Protein AF-0000000070210397 (afdb_homodimer)

InterPro domains:
  IPR032710 NTF2-like domain superfamily [SSF54427] (7-157)
  IPR037401 SnoaL-like domain [PF13577] (10-145)

Secondary structure (DSSP, 8-state):
-PPPS--SS--HHHHHHHHHHHHHHHHHTT-HHHHHTTB--STT-EEEEEETT--EEEESHHHHHHHHHHHHTSEEEEEEEEEEEE-S-TT-SEEEEEEEEEEEEE-GGGTTSSS---EEEEEEEEEEEEEEGGGTTEEEEEEEEEEEEEEES-GGGT--/-PPPS--SS--HHHHHHHHHHHHHHHHHTT-HHHHHHTB--STT-EEEEEETT--EEEESHHHHHHHHHHHHTSEEEEEEEEEEEE-S-TT-SEEEEEEEEEEEEE-GGGTTSSS---EEEEEEEEEEEEEEGGGTTEEEEEEEEEEEEEEES-GGGT--

Organism: Alternaria alternata (NCBI:txid5599)

Sequence (320 aa):
MADKAHLSNLTTREAIADTLHRCILGLDSNSRSLMESACLKTPEMTFIYGPSGNQATLAGWDAINPMFDRVFGLITTHTASNIRIELEGENASTARMTAHVISYHVRGEEAFVEADTSYTASSLYDIEVMKDGNDQGLWKIKTWKATMLWTTGDIKVLHPMADKAHLSNLTTREAIADTLHRCILGLDSNSRSLMESACLKTPEMTFIYGPSGNQATLAGWDAINPMFDRVFGLITTHTASNIRIELEGENASTARMTAHVISYHVRGEEAFVEADTSYTASSLYDIEVMKDGNDQGLWKIKTWKATMLWTTGDIKVLHP

pLDDT: mean 97.22, std 3.35, range [66.62, 98.94]

Foldseek 3Di:
DDDDLDDPDDQLVRLQVVLVVQLQCCLQVLNPVSNCSQAPQAQQAKEWEDAPPDIDIQGHNVRVVVLSVLSSQWNKHKDKADKDKADPDRPDFKIKIKIKIKMWTHHPVCPDDPDDQTWIWIWIWIWIWGFDPVPVRRIHTRYIYIHTDDIDHDPVSSVD/DDDDLDDPDDQLVRLQVVLVVQLQCCLQVVNPVSNCSQAPQAQQAKEWEEAPPDIDIQGGNVRVVVLSVLSSQWNKHKDKDDKDKADPDRPDFKIKIKIKIKMWTHHPVCPDPPDPQTKIWIWIWIWMWGFDPVPVGRIHTRYIYTHTDDIDHDPVSSVD

Structure (mmCIF, N/CA/C/O backbone):
data_AF-0000000070210397-model_v1
#
loop_
_entity.id
_entity.type
_entity.pdbx_description
1 polymer 'SnoaL-like domain-containing protein'
#
loop_
_atom_site.group_PDB
_atom_site.id
_atom_site.type_symbol
_atom_site.label_atom_id
_atom_site.label_alt_id
_atom_site.label_comp_id
_atom_site.label_asym_id
_atom_site.label_entity_id
_atom_site.label_seq_id
_atom_site.pdbx_PDB_ins_code
_atom_site.Cartn_x
_atom_site.Cartn_y
_atom_site.Cartn_z
_atom_site.occupancy
_atom_site.B_iso_or_equiv
_atom_site.auth_seq_id
_atom_site.auth_comp_id
_atom_site.auth_asym_id
_atom_site.auth_atom_id
_atom_site.pdbx_PDB_model_num
ATOM 1 N N . MET A 1 1 ? 3.869 9.875 -13.148 1 70.12 1 MET A N 1
ATOM 2 C CA . MET A 1 1 ? 4.699 8.914 -13.859 1 70.12 1 MET A CA 1
ATOM 3 C C . MET A 1 1 ? 4.246 7.484 -13.57 1 70.12 1 MET A C 1
ATOM 5 O O . MET A 1 1 ? 3.697 7.211 -12.5 1 70.12 1 MET A O 1
ATOM 9 N N . ALA A 1 2 ? 4.539 6.562 -14.586 1 84.62 2 ALA A N 1
ATOM 10 C CA . ALA A 1 2 ? 4.148 5.164 -14.445 1 84.62 2 ALA A CA 1
ATOM 11 C C . ALA A 1 2 ? 5.051 4.441 -13.445 1 84.62 2 ALA A C 1
ATOM 13 O O . ALA A 1 2 ? 6.246 4.73 -13.359 1 84.62 2 ALA A O 1
ATOM 14 N N . ASP A 1 3 ? 4.477 3.639 -12.68 1 93.5 3 ASP A N 1
ATOM 15 C CA . ASP A 1 3 ? 5.25 2.838 -11.734 1 93.5 3 ASP A CA 1
ATOM 16 C C . ASP A 1 3 ? 6.211 1.902 -12.461 1 93.5 3 ASP A C 1
ATOM 18 O O . ASP A 1 3 ? 5.844 1.286 -13.461 1 93.5 3 ASP A O 1
ATOM 22 N N . LYS A 1 4 ? 7.441 1.802 -11.953 1 95.75 4 LYS A N 1
ATOM 23 C CA . LYS A 1 4 ? 8.484 0.994 -12.578 1 95.75 4 LYS A CA 1
ATOM 24 C C . LYS A 1 4 ? 8.414 -0.455 -12.109 1 95.75 4 LYS A C 1
ATOM 26 O O . LYS A 1 4 ? 8.281 -0.717 -10.906 1 95.75 4 LYS A O 1
ATOM 31 N N . ALA A 1 5 ? 8.539 -1.272 -13.07 1 97.06 5 ALA A N 1
ATOM 32 C CA . ALA A 1 5 ? 8.68 -2.684 -12.719 1 97.06 5 ALA A CA 1
ATOM 33 C C . ALA A 1 5 ? 10.062 -2.977 -12.148 1 97.06 5 ALA A C 1
ATOM 35 O O . ALA A 1 5 ? 10.188 -3.691 -11.156 1 97.06 5 ALA A O 1
ATOM 36 N N . HIS A 1 6 ? 11.094 -2.383 -12.781 1 96.81 6 HIS A N 1
ATOM 37 C CA . HIS A 1 6 ? 12.477 -2.574 -12.359 1 96.81 6 HIS A CA 1
ATOM 38 C C . HIS A 1 6 ? 12.938 -1.449 -11.438 1 96.81 6 HIS A C 1
ATOM 40 O O . HIS A 1 6 ? 13.062 -0.301 -11.867 1 96.81 6 HIS A O 1
ATOM 46 N N . LEU A 1 7 ? 13.078 -1.788 -10.172 1 96.5 7 LEU A N 1
ATOM 47 C CA . LEU A 1 7 ? 13.688 -0.866 -9.227 1 96.5 7 LEU A CA 1
ATOM 48 C C . LEU A 1 7 ? 15.172 -1.181 -9.047 1 96.5 7 LEU A C 1
ATOM 50 O O . LEU A 1 7 ? 15.57 -2.348 -9.055 1 96.5 7 LEU A O 1
ATOM 54 N N . SER A 1 8 ? 15.953 -0.206 -8.812 1 93.88 8 SER A N 1
ATOM 55 C CA . SER A 1 8 ? 17.391 -0.383 -8.664 1 93.88 8 SER A CA 1
ATOM 56 C C . SER A 1 8 ? 17.797 -0.444 -7.199 1 93.88 8 SER A C 1
ATOM 58 O O . SER A 1 8 ? 17.047 0.009 -6.324 1 93.88 8 SER A O 1
ATOM 60 N N . ASN A 1 9 ? 18.906 -1.096 -6.941 1 93.12 9 ASN A N 1
ATOM 61 C CA . ASN A 1 9 ? 19.594 -1.075 -5.656 1 93.12 9 ASN A CA 1
ATOM 62 C C . ASN A 1 9 ? 18.781 -1.775 -4.57 1 93.12 9 ASN A C 1
ATOM 64 O O . ASN A 1 9 ? 18.734 -1.315 -3.428 1 93.12 9 ASN A O 1
ATOM 68 N N . LEU A 1 10 ? 18.062 -2.785 -4.898 1 95.31 10 LEU A N 1
ATOM 69 C CA . LEU A 1 10 ? 17.391 -3.637 -3.924 1 95.31 10 LEU A CA 1
ATOM 70 C C . LEU A 1 10 ? 18.2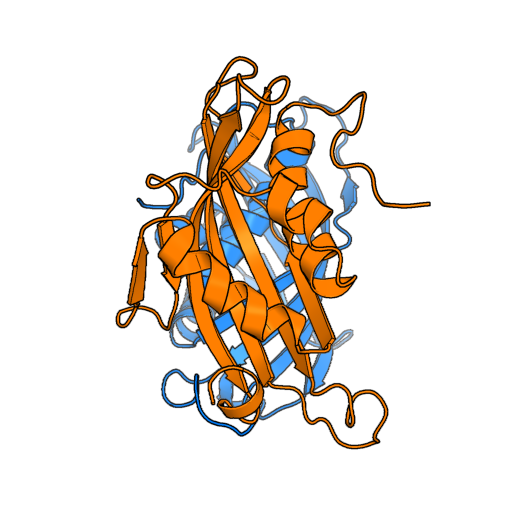97 -4.785 -3.494 1 95.31 10 LEU A C 1
ATOM 72 O O . LEU A 1 10 ? 19.031 -5.348 -4.316 1 95.31 10 LEU A O 1
ATOM 76 N N . THR A 1 11 ? 18.25 -5.078 -2.207 1 95 11 THR A N 1
ATOM 77 C CA . THR A 1 11 ? 18.781 -6.383 -1.838 1 95 11 THR A CA 1
ATOM 78 C C . THR A 1 11 ? 17.984 -7.5 -2.498 1 95 11 THR A C 1
ATOM 80 O O . THR A 1 11 ? 16.859 -7.273 -2.984 1 95 11 THR A O 1
ATOM 83 N N . THR A 1 12 ? 18.562 -8.727 -2.521 1 97.12 12 THR A N 1
ATOM 84 C CA . THR A 1 12 ? 17.859 -9.859 -3.1 1 97.12 12 THR A CA 1
ATOM 85 C C . THR A 1 12 ? 16.516 -10.078 -2.396 1 97.12 12 THR A C 1
ATOM 87 O O . THR A 1 12 ? 15.5 -10.305 -3.049 1 97.12 12 THR A O 1
ATOM 90 N N . ARG A 1 13 ? 16.453 -9.977 -1.044 1 97.81 13 ARG A N 1
ATOM 91 C CA . ARG A 1 13 ? 15.219 -10.18 -0.285 1 97.81 13 ARG A CA 1
ATOM 92 C C . ARG A 1 13 ? 14.203 -9.086 -0.578 1 97.81 13 ARG A C 1
ATOM 94 O O . ARG A 1 13 ? 13.008 -9.352 -0.688 1 97.81 13 ARG A O 1
ATOM 101 N N . GLU A 1 14 ? 14.68 -7.852 -0.734 1 96.94 14 GLU A N 1
ATOM 102 C CA . GLU A 1 14 ? 13.773 -6.762 -1.096 1 96.94 14 GLU A CA 1
ATOM 103 C C . GLU A 1 14 ? 13.188 -6.973 -2.486 1 96.94 14 GLU A C 1
ATOM 105 O O . GLU A 1 14 ? 12.008 -6.672 -2.719 1 96.94 14 GLU A O 1
ATOM 110 N N . ALA A 1 15 ? 13.992 -7.422 -3.398 1 98.06 15 ALA A N 1
ATOM 111 C CA . ALA A 1 15 ? 13.531 -7.656 -4.766 1 98.06 15 ALA A CA 1
ATOM 112 C C . ALA A 1 15 ? 12.477 -8.766 -4.809 1 98.06 15 ALA A C 1
ATOM 114 O O . ALA A 1 15 ? 11.523 -8.688 -5.578 1 98.06 15 ALA A O 1
ATOM 115 N N . ILE A 1 16 ? 12.641 -9.773 -3.982 1 98.75 16 ILE A N 1
ATOM 116 C CA . ILE A 1 16 ? 11.672 -10.867 -3.896 1 98.75 16 ILE A CA 1
ATOM 117 C C . ILE A 1 16 ? 10.359 -10.344 -3.33 1 98.75 16 ILE A C 1
ATOM 119 O O . ILE A 1 16 ? 9.289 -10.602 -3.893 1 98.75 16 ILE A O 1
ATOM 123 N N . ALA A 1 17 ? 10.398 -9.602 -2.227 1 98.81 17 ALA A N 1
ATOM 124 C CA . ALA A 1 17 ? 9.188 -9.016 -1.655 1 98.81 17 ALA A CA 1
ATOM 125 C C . ALA A 1 17 ? 8.508 -8.086 -2.654 1 98.81 17 ALA A C 1
ATOM 127 O O . ALA A 1 17 ? 7.277 -8.039 -2.727 1 98.81 17 ALA A O 1
ATOM 128 N N . ASP A 1 18 ? 9.289 -7.406 -3.422 1 98.69 18 ASP A N 1
ATOM 129 C CA . ASP A 1 18 ? 8.758 -6.438 -4.379 1 98.69 18 ASP A CA 1
ATOM 130 C C . ASP A 1 18 ? 7.938 -7.129 -5.465 1 98.69 18 ASP A C 1
ATOM 132 O O . ASP A 1 18 ? 7.113 -6.492 -6.125 1 98.69 18 ASP A O 1
ATOM 136 N N . THR A 1 19 ? 8.203 -8.383 -5.746 1 98.88 19 THR A N 1
ATOM 137 C CA . THR A 1 19 ? 7.379 -9.125 -6.691 1 98.88 19 THR A CA 1
ATOM 138 C C . THR A 1 19 ? 5.906 -9.047 -6.305 1 98.88 19 THR A C 1
ATOM 140 O O . THR A 1 19 ? 5.055 -8.734 -7.137 1 98.88 19 THR A O 1
ATOM 143 N N . LEU A 1 20 ? 5.652 -9.273 -5.027 1 98.94 20 LEU A N 1
ATOM 144 C CA . LEU A 1 20 ? 4.285 -9.195 -4.527 1 98.94 20 LEU A CA 1
ATOM 145 C C . LEU A 1 20 ? 3.783 -7.754 -4.547 1 98.94 20 LEU A C 1
ATOM 147 O O . LEU A 1 20 ? 2.65 -7.492 -4.953 1 98.94 20 LEU A O 1
ATOM 151 N N . HIS A 1 21 ? 4.602 -6.832 -4.145 1 98.81 21 HIS A N 1
ATOM 152 C CA . HIS A 1 21 ? 4.195 -5.43 -4.098 1 98.81 21 HIS A CA 1
ATOM 153 C C . HIS A 1 21 ? 3.854 -4.91 -5.488 1 98.81 21 HIS A C 1
ATOM 155 O O . HIS A 1 21 ? 2.881 -4.172 -5.656 1 98.81 21 HIS A O 1
ATOM 161 N N . ARG A 1 22 ? 4.66 -5.297 -6.43 1 98 22 ARG A N 1
ATOM 162 C CA . ARG A 1 22 ? 4.391 -4.906 -7.812 1 98 22 ARG A CA 1
ATOM 163 C C . ARG A 1 22 ? 3.055 -5.465 -8.289 1 98 22 ARG A C 1
ATOM 165 O O . ARG A 1 22 ? 2.277 -4.758 -8.938 1 98 22 ARG A O 1
ATOM 172 N N . CYS A 1 23 ? 2.814 -6.676 -8.008 1 98.81 23 CYS A N 1
ATOM 173 C CA . CYS A 1 23 ? 1.581 -7.332 -8.422 1 98.81 23 CYS A CA 1
ATOM 174 C C . CYS A 1 23 ? 0.363 -6.621 -7.852 1 98.81 23 CYS A C 1
ATOM 176 O O . CYS A 1 23 ? -0.532 -6.215 -8.594 1 98.81 23 CYS A O 1
ATOM 178 N N . ILE A 1 24 ? 0.359 -6.406 -6.574 1 98.62 24 ILE A N 1
ATOM 179 C CA . ILE A 1 24 ? -0.826 -5.867 -5.914 1 98.62 24 ILE A CA 1
ATOM 180 C C . ILE A 1 24 ? -0.977 -4.387 -6.254 1 98.62 24 ILE A C 1
ATOM 182 O O . ILE A 1 24 ? -2.096 -3.885 -6.391 1 98.62 24 ILE A O 1
ATOM 186 N N . LEU A 1 25 ? 0.154 -3.656 -6.379 1 98.81 25 LEU A N 1
ATOM 187 C CA . LEU A 1 25 ? 0.053 -2.273 -6.832 1 98.81 25 LEU A CA 1
ATOM 188 C C . LEU A 1 25 ? -0.535 -2.203 -8.234 1 98.81 25 LEU A C 1
ATOM 190 O O . LEU A 1 25 ? -1.352 -1.327 -8.531 1 98.81 25 LEU A O 1
ATOM 194 N N . GLY A 1 26 ? -0.074 -3.039 -9.125 1 98.81 26 GLY A N 1
ATOM 195 C CA . GLY A 1 26 ? -0.653 -3.094 -10.453 1 98.81 26 GLY A CA 1
ATOM 196 C C . GLY A 1 26 ? -2.154 -3.311 -10.445 1 98.81 26 GLY A C 1
ATOM 197 O O . GLY A 1 26 ? -2.891 -2.623 -11.156 1 98.81 26 GLY A O 1
ATOM 198 N N . LEU A 1 27 ? -2.619 -4.27 -9.625 1 98.69 27 LEU A N 1
ATOM 199 C CA . LEU A 1 27 ? -4.047 -4.539 -9.5 1 98.69 27 LEU A CA 1
ATOM 200 C C . LEU A 1 27 ? -4.793 -3.309 -8.992 1 98.69 27 LEU A C 1
ATOM 202 O O . LEU A 1 27 ? -5.773 -2.877 -9.602 1 98.69 27 LEU A O 1
ATOM 206 N N . ASP A 1 28 ? -4.32 -2.734 -7.953 1 98.62 28 ASP A N 1
ATOM 207 C CA . ASP A 1 28 ? -5.062 -1.721 -7.211 1 98.62 28 ASP A CA 1
ATOM 208 C C . ASP A 1 28 ? -4.984 -0.365 -7.91 1 98.62 28 ASP A C 1
ATOM 210 O O . ASP A 1 28 ? -5.832 0.502 -7.688 1 98.62 28 ASP A O 1
ATOM 214 N N . SER A 1 29 ? -3.945 -0.135 -8.766 1 98.19 29 SER A N 1
ATOM 215 C CA . SER A 1 29 ? -3.822 1.094 -9.547 1 98.19 29 SER A CA 1
ATOM 216 C C . SER A 1 29 ? -4.344 0.904 -10.969 1 98.19 29 SER A C 1
ATOM 218 O O . SER A 1 29 ? -4.219 1.8 -11.805 1 98.19 29 SER A O 1
ATOM 220 N N . ASN A 1 30 ? -4.84 -0.271 -11.258 1 97.56 30 ASN A N 1
ATOM 221 C CA . ASN A 1 30 ? -5.348 -0.626 -12.578 1 97.56 30 ASN A CA 1
ATOM 222 C C . ASN A 1 30 ? -4.262 -0.503 -13.641 1 97.56 30 ASN A C 1
ATOM 224 O O . ASN A 1 30 ? -4.5 0.06 -14.711 1 97.56 30 ASN A O 1
ATOM 228 N N . SER A 1 31 ? -3.105 -0.936 -13.32 1 98.25 31 SER A N 1
ATOM 229 C CA . SER A 1 31 ? -1.968 -1.006 -14.234 1 98.25 31 SER A CA 1
ATOM 230 C C . SER A 1 31 ? -1.68 -2.445 -14.648 1 98.25 31 SER A C 1
ATOM 232 O O . SER A 1 31 ? -0.951 -3.162 -13.961 1 98.25 31 SER A O 1
ATOM 234 N N . ARG A 1 32 ? -2.182 -2.826 -15.773 1 97.69 32 ARG A N 1
ATOM 235 C CA . ARG A 1 32 ? -2.051 -4.199 -16.25 1 97.69 32 ARG A CA 1
ATOM 236 C C . ARG A 1 32 ? -0.585 -4.566 -16.453 1 97.69 32 ARG A C 1
ATOM 238 O O . ARG A 1 32 ? -0.148 -5.648 -16.062 1 97.69 32 ARG A O 1
ATOM 245 N N . SER A 1 33 ? 0.146 -3.656 -17.062 1 98.12 33 SER A N 1
ATOM 246 C CA . SER A 1 33 ? 1.548 -3.938 -17.344 1 98.12 33 SER A CA 1
ATOM 247 C C . SER A 1 33 ? 2.342 -4.168 -16.062 1 98.12 33 SER A C 1
ATOM 249 O O . SER A 1 33 ? 3.188 -5.062 -16 1 98.12 33 SER A O 1
ATOM 251 N N . LEU A 1 34 ? 2.115 -3.348 -15.023 1 98.62 34 LEU A N 1
ATOM 252 C CA . LEU A 1 34 ? 2.82 -3.52 -13.758 1 98.62 34 LEU A CA 1
ATOM 253 C C . LEU A 1 34 ? 2.443 -4.844 -13.102 1 98.62 34 LEU A C 1
ATOM 255 O O . LEU A 1 34 ? 3.312 -5.574 -12.625 1 98.62 34 LEU A O 1
ATOM 259 N N . MET A 1 35 ? 1.143 -5.16 -13.109 1 98.75 35 MET A N 1
ATOM 260 C CA . MET A 1 35 ? 0.701 -6.434 -12.539 1 98.75 35 MET A CA 1
ATOM 261 C C . MET A 1 35 ? 1.343 -7.605 -13.273 1 98.75 35 MET A C 1
ATOM 263 O O . MET A 1 35 ? 1.885 -8.516 -12.641 1 98.75 35 MET A O 1
ATOM 267 N N . GLU A 1 36 ? 1.364 -7.512 -14.547 1 98.44 36 GLU A N 1
ATOM 268 C CA . GLU A 1 36 ? 1.872 -8.609 -15.359 1 98.44 36 GLU A CA 1
ATOM 269 C C . GLU A 1 36 ? 3.383 -8.758 -15.203 1 98.44 36 GLU A C 1
ATOM 271 O O . GLU A 1 36 ? 3.92 -9.859 -15.344 1 98.44 36 GLU A O 1
ATOM 276 N N . SER A 1 37 ? 4.047 -7.699 -14.891 1 98.62 37 SER A N 1
ATOM 277 C CA . SER A 1 37 ? 5.488 -7.754 -14.688 1 98.62 37 SER A CA 1
ATOM 278 C C . SER A 1 37 ? 5.848 -8.672 -13.516 1 98.62 37 SER A C 1
ATOM 280 O O . SER A 1 37 ? 6.988 -9.117 -13.398 1 98.62 37 SER A O 1
ATOM 282 N N . ALA A 1 38 ? 4.918 -8.969 -12.641 1 98.81 38 ALA A N 1
ATOM 283 C CA . ALA A 1 38 ? 5.156 -9.797 -11.461 1 98.81 38 ALA A CA 1
ATOM 284 C C . ALA A 1 38 ? 4.875 -11.266 -11.75 1 98.81 38 ALA A C 1
ATOM 286 O O . ALA A 1 38 ? 5.188 -12.141 -10.945 1 98.81 38 ALA A O 1
ATOM 287 N N . CYS A 1 39 ? 4.273 -11.547 -12.906 1 98.75 39 CYS A N 1
ATOM 288 C CA . CYS A 1 39 ? 3.814 -12.898 -13.234 1 98.75 39 CYS A CA 1
ATOM 289 C C . CYS A 1 39 ? 4.684 -13.523 -14.312 1 98.75 39 CYS A C 1
ATOM 291 O O . CYS A 1 39 ? 5.082 -12.852 -15.266 1 98.75 39 CYS A O 1
ATOM 293 N N . LEU A 1 40 ? 4.922 -14.758 -14.211 1 97.88 40 LEU A N 1
ATOM 294 C CA . LEU A 1 40 ? 5.719 -15.469 -15.203 1 97.88 40 LEU A CA 1
ATOM 295 C C . LEU A 1 40 ? 5 -15.516 -16.547 1 97.88 40 LEU A C 1
ATOM 297 O O . LEU A 1 40 ? 5.645 -15.555 -17.594 1 97.88 40 LEU A O 1
ATOM 301 N N . LYS A 1 41 ? 3.738 -15.594 -16.672 1 97.25 41 LYS A N 1
ATOM 302 C CA . LYS A 1 41 ? 2.834 -15.57 -17.812 1 97.25 41 LYS A CA 1
ATOM 303 C C . LYS A 1 41 ? 3.145 -16.703 -18.781 1 97.25 41 LYS A C 1
ATOM 305 O O . LYS A 1 41 ? 3.211 -16.484 -20 1 97.25 41 LYS A O 1
ATOM 310 N N . THR A 1 42 ? 3.506 -17.859 -18.281 1 96.94 42 THR A N 1
ATOM 311 C CA . THR A 1 42 ? 3.793 -19.062 -19.047 1 96.94 42 THR A CA 1
ATOM 312 C C . THR A 1 42 ? 2.826 -20.188 -18.656 1 96.94 42 THR A C 1
ATOM 314 O O . THR A 1 42 ? 2.039 -20.031 -17.719 1 96.94 42 THR A O 1
ATOM 317 N N . PRO A 1 43 ? 2.857 -21.281 -19.359 1 97.5 43 PRO A N 1
ATOM 318 C CA . PRO A 1 43 ? 2.02 -22.422 -19 1 97.5 43 PRO A CA 1
ATOM 319 C C . PRO A 1 43 ? 2.395 -23.016 -17.641 1 97.5 43 PRO A C 1
ATOM 321 O O . PRO A 1 43 ? 1.631 -23.812 -17.078 1 97.5 43 PRO A O 1
ATOM 324 N N . GLU A 1 44 ? 3.5 -22.656 -17.094 1 96.88 44 GLU A N 1
ATOM 325 C CA . GLU A 1 44 ? 3.98 -23.219 -15.836 1 96.88 44 GLU A CA 1
ATOM 326 C C . GLU A 1 44 ? 3.383 -22.5 -14.633 1 96.88 44 GLU A C 1
ATOM 328 O O . GLU A 1 44 ? 3.453 -22.984 -13.508 1 96.88 44 GLU A O 1
ATOM 333 N N . MET A 1 45 ? 2.955 -21.281 -14.867 1 98.38 45 MET A N 1
ATOM 334 C CA . MET A 1 45 ? 2.395 -20.547 -13.734 1 98.38 45 MET A CA 1
ATOM 335 C C . MET A 1 45 ? 1.119 -21.219 -13.234 1 98.38 45 MET A C 1
ATOM 337 O O . MET A 1 45 ? 0.298 -21.672 -14.031 1 98.38 45 MET A O 1
ATOM 341 N N . THR A 1 46 ? 0.963 -21.25 -11.898 1 98.75 46 THR A N 1
ATOM 342 C CA . THR A 1 46 ? -0.214 -21.844 -11.266 1 98.75 46 THR A CA 1
ATOM 343 C C . THR A 1 46 ? -0.785 -20.906 -10.211 1 98.75 46 THR A C 1
ATOM 345 O O . THR A 1 46 ? -0.034 -20.25 -9.469 1 98.75 46 THR A O 1
ATOM 348 N N . PHE A 1 47 ? -2.072 -20.828 -10.133 1 98.62 47 PHE A N 1
ATOM 349 C CA . PHE A 1 47 ? -2.812 -20.094 -9.117 1 98.62 47 PHE A CA 1
ATOM 350 C C . PHE A 1 47 ? -3.791 -21.016 -8.391 1 98.62 47 PHE A C 1
ATOM 352 O O . PHE A 1 47 ? -4.637 -21.656 -9.023 1 98.62 47 PHE A O 1
ATOM 359 N N . ILE A 1 48 ? -3.666 -21.109 -7.105 1 98.56 48 ILE A N 1
ATOM 360 C CA . ILE A 1 48 ? -4.508 -21.938 -6.246 1 98.56 48 ILE A CA 1
ATOM 361 C C . ILE A 1 48 ? -5.254 -21.047 -5.25 1 98.56 48 ILE A C 1
ATOM 363 O O . ILE A 1 48 ? -4.641 -20.266 -4.531 1 98.56 48 ILE A O 1
ATOM 367 N N . TYR A 1 49 ? -6.555 -21.188 -5.238 1 97.25 49 TYR A N 1
ATOM 368 C CA . TYR A 1 49 ? -7.297 -20.25 -4.402 1 97.25 49 TYR A CA 1
ATOM 369 C C . TYR A 1 49 ? -8.547 -20.906 -3.822 1 97.25 49 TYR A C 1
ATOM 371 O O . TYR A 1 49 ? -9.008 -21.922 -4.328 1 97.25 49 TYR A O 1
ATOM 379 N N . GLY A 1 50 ? -9.078 -20.312 -2.809 1 96.31 50 GLY A N 1
ATOM 380 C CA . GLY A 1 50 ? -10.258 -20.797 -2.109 1 96.31 50 GLY A CA 1
ATOM 381 C C . GLY A 1 50 ? -9.992 -21.125 -0.653 1 96.31 50 GLY A C 1
ATOM 382 O O . GLY A 1 50 ? -8.867 -20.984 -0.173 1 96.31 50 GLY A O 1
ATOM 383 N N . PRO A 1 51 ? -11.109 -21.516 0.058 1 96.19 51 PRO A N 1
ATOM 384 C CA . PRO A 1 51 ? -10.93 -21.875 1.464 1 96.19 51 PRO A CA 1
ATOM 385 C C . PRO A 1 51 ? -10.078 -23.141 1.639 1 96.19 51 PRO A C 1
ATOM 387 O O . PRO A 1 51 ? -9.984 -23.953 0.716 1 96.19 51 PRO A O 1
ATOM 390 N N . SER A 1 52 ? -9.477 -23.172 2.824 1 92.19 52 SER A N 1
ATOM 391 C CA . SER A 1 52 ? -8.688 -24.359 3.125 1 92.19 52 SER A CA 1
ATOM 392 C C . SER A 1 52 ? -9.516 -25.625 2.945 1 92.19 52 SER A C 1
ATOM 394 O O . SER A 1 52 ? -10.664 -25.688 3.379 1 92.19 52 SER A O 1
ATOM 396 N N . GLY A 1 53 ? -8.977 -26.594 2.266 1 92 53 GLY A N 1
ATOM 397 C CA . GLY A 1 53 ? -9.633 -27.875 2.053 1 92 53 GLY A CA 1
ATOM 398 C C . GLY A 1 53 ? -10.523 -27.891 0.826 1 92 53 GLY A C 1
ATOM 399 O O . GLY A 1 53 ? -11.023 -28.938 0.429 1 92 53 GLY A O 1
ATOM 400 N N . ASN A 1 54 ? -10.828 -26.75 0.305 1 94.62 54 ASN A N 1
ATOM 401 C CA . ASN A 1 54 ? -11.656 -26.641 -0.894 1 94.62 54 ASN A CA 1
ATOM 402 C C . ASN A 1 54 ? -11.07 -25.625 -1.875 1 94.62 54 ASN A C 1
ATOM 404 O O . ASN A 1 54 ? -11.758 -24.688 -2.281 1 94.62 54 ASN A O 1
ATOM 408 N N . GLN A 1 55 ? -9.938 -25.922 -2.367 1 96.69 55 GLN A N 1
ATOM 409 C CA . GLN A 1 55 ? -9.242 -24.984 -3.238 1 96.69 55 GLN A CA 1
ATOM 410 C C . GLN A 1 55 ? -9.352 -25.406 -4.703 1 96.69 55 GLN A C 1
ATOM 412 O O . GLN A 1 55 ? -9.383 -26.594 -5.008 1 96.69 55 GLN A O 1
ATOM 417 N N . ALA A 1 56 ? -9.453 -24.422 -5.535 1 96.69 56 ALA A N 1
ATOM 418 C CA . ALA A 1 56 ? -9.391 -24.625 -6.98 1 96.69 56 ALA A CA 1
ATOM 419 C C . ALA A 1 56 ? -8.016 -24.266 -7.531 1 96.69 56 ALA A C 1
ATOM 421 O O . ALA A 1 56 ? -7.305 -23.438 -6.949 1 96.69 56 ALA A O 1
ATOM 422 N N . THR A 1 57 ? -7.664 -24.938 -8.625 1 98.06 57 THR A N 1
ATOM 423 C CA . THR A 1 57 ? -6.379 -24.688 -9.258 1 98.06 57 THR A CA 1
ATOM 424 C C . THR A 1 57 ? -6.57 -24.203 -10.695 1 98.06 57 THR A C 1
ATOM 426 O O . THR A 1 57 ? -7.309 -24.812 -11.469 1 98.06 57 THR A O 1
ATOM 429 N N . LEU A 1 58 ? -6.02 -23.047 -10.992 1 98.19 58 LEU A N 1
ATOM 430 C CA . LEU A 1 58 ? -5.848 -22.578 -12.367 1 98.19 58 LEU A CA 1
ATOM 431 C C . LEU A 1 58 ? -4.414 -22.797 -12.844 1 98.19 58 LEU A C 1
ATOM 433 O O . LEU A 1 58 ? -3.471 -22.312 -12.227 1 98.19 58 LEU A O 1
ATOM 437 N N . ALA A 1 59 ? -4.336 -23.594 -13.93 1 98.12 59 ALA A N 1
ATOM 438 C CA . ALA A 1 59 ? -3.012 -23.891 -14.469 1 98.12 59 ALA A CA 1
ATOM 439 C C . ALA A 1 59 ? -2.783 -23.188 -15.797 1 98.12 59 ALA A C 1
ATOM 441 O O . ALA A 1 59 ? -3.598 -23.281 -16.719 1 98.12 59 ALA A O 1
ATOM 442 N N . GLY A 1 60 ? -1.639 -22.406 -15.852 1 98.56 60 GLY A N 1
ATOM 443 C CA . GLY A 1 60 ? -1.268 -21.703 -17.062 1 98.56 60 GLY A CA 1
ATOM 444 C C . GLY A 1 60 ? -1.843 -20.297 -17.125 1 98.56 60 GLY A C 1
ATOM 445 O O . GLY A 1 60 ? -2.965 -20.062 -16.672 1 98.56 60 GLY A O 1
ATOM 446 N N . TRP A 1 61 ? -1.12 -19.391 -17.781 1 97.94 61 TRP A N 1
ATOM 447 C CA . TRP A 1 61 ? -1.495 -17.984 -17.875 1 97.94 61 TRP A CA 1
ATOM 448 C C . TRP A 1 61 ? -2.848 -17.828 -18.562 1 97.94 61 TRP A C 1
ATOM 450 O O . TRP A 1 61 ? -3.648 -16.969 -18.172 1 97.94 61 TRP A O 1
ATOM 460 N N . ASP A 1 62 ? -3.131 -18.688 -19.516 1 97.94 62 ASP A N 1
ATOM 461 C CA . ASP A 1 62 ? -4.379 -18.578 -20.266 1 97.94 62 ASP A CA 1
ATOM 462 C C . ASP A 1 62 ? -5.586 -18.781 -19.359 1 97.94 62 ASP A C 1
ATOM 464 O O . ASP A 1 62 ? -6.637 -18.172 -19.562 1 97.94 62 ASP A O 1
ATOM 468 N N . ALA A 1 63 ? -5.41 -19.625 -18.406 1 97.94 63 ALA A N 1
ATOM 469 C CA . ALA A 1 63 ? -6.488 -19.891 -17.469 1 97.94 63 ALA A CA 1
ATOM 470 C C . ALA A 1 63 ? -6.531 -18.828 -16.375 1 97.94 63 ALA A C 1
ATOM 472 O O . ALA A 1 63 ? -7.605 -18.5 -15.852 1 97.94 63 ALA A O 1
ATOM 473 N N . ILE A 1 64 ? -5.414 -18.219 -16.016 1 98.19 64 ILE A N 1
ATOM 474 C CA . ILE A 1 64 ? -5.281 -17.297 -14.898 1 98.19 64 ILE A CA 1
ATOM 475 C C . ILE A 1 64 ? -5.695 -15.891 -15.336 1 98.19 64 ILE A C 1
ATOM 477 O O . ILE A 1 64 ? -6.34 -15.164 -14.586 1 98.19 64 ILE A O 1
ATOM 481 N N . ASN A 1 65 ? -5.367 -15.555 -16.562 1 97.81 65 ASN A N 1
ATOM 482 C CA . ASN A 1 65 ? -5.527 -14.195 -17.062 1 97.81 65 ASN A CA 1
ATOM 483 C C . ASN A 1 65 ? -6.98 -13.734 -16.969 1 97.81 65 ASN A C 1
ATOM 485 O O . ASN A 1 65 ? -7.25 -12.617 -16.531 1 97.81 65 ASN A O 1
ATOM 489 N N . PRO A 1 66 ? -8.023 -14.586 -17.297 1 96.62 66 PRO A N 1
ATOM 490 C CA . PRO A 1 66 ? -9.422 -14.148 -17.172 1 96.62 66 PRO A CA 1
ATOM 491 C C . PRO A 1 66 ? -9.82 -13.828 -15.742 1 96.62 66 PRO A C 1
ATOM 493 O O . PRO A 1 66 ? -10.664 -12.961 -15.508 1 96.62 66 PRO A O 1
ATOM 496 N N . MET A 1 67 ? -9.258 -14.523 -14.797 1 95.31 67 MET A N 1
ATOM 497 C CA . MET A 1 67 ? -9.516 -14.203 -13.391 1 95.31 67 MET A CA 1
ATOM 498 C C . MET A 1 67 ? -9.055 -12.781 -13.07 1 95.31 67 MET A C 1
ATOM 500 O O . MET A 1 67 ? -9.789 -12.023 -12.422 1 95.31 67 MET A O 1
ATOM 504 N N . PHE A 1 68 ? -7.875 -12.344 -13.531 1 97.19 68 PHE A N 1
ATOM 505 C CA . PHE A 1 68 ? -7.379 -10.992 -13.297 1 97.19 68 PHE A CA 1
ATOM 506 C C . PHE A 1 68 ? -8.242 -9.969 -14.016 1 97.19 68 PHE A C 1
ATOM 508 O O . PHE A 1 68 ? -8.43 -8.852 -13.531 1 97.19 68 PHE A O 1
ATOM 515 N N . ASP A 1 69 ? -8.836 -10.383 -15.227 1 97.44 69 ASP A N 1
ATOM 516 C CA . ASP A 1 69 ? -9.758 -9.484 -15.914 1 97.44 69 ASP A CA 1
ATOM 517 C C . ASP A 1 69 ? -10.922 -9.086 -15.008 1 97.44 69 ASP A C 1
ATOM 519 O O . ASP A 1 69 ? -11.336 -7.93 -14.992 1 97.44 69 ASP A O 1
ATOM 523 N N . ARG A 1 70 ? -11.391 -10.031 -14.289 1 96.12 70 ARG A N 1
ATOM 524 C CA . ARG A 1 70 ? -12.492 -9.758 -13.367 1 96.12 70 ARG A CA 1
ATOM 525 C C . ARG A 1 70 ? -12.062 -8.797 -12.266 1 96.12 70 ARG A C 1
ATOM 527 O O . ARG A 1 70 ? -12.797 -7.867 -11.922 1 96.12 70 ARG A O 1
ATOM 534 N N . VAL A 1 71 ? -10.891 -9.031 -11.703 1 97.75 71 VAL A N 1
ATOM 535 C CA . VAL A 1 71 ? -10.375 -8.18 -10.641 1 97.75 71 VAL A CA 1
ATOM 536 C C . VAL A 1 71 ? -10.164 -6.766 -11.164 1 97.75 71 VAL A C 1
ATOM 538 O O . VAL A 1 71 ? -10.5 -5.789 -10.492 1 97.75 71 VAL A O 1
ATOM 541 N N . PHE A 1 72 ? -9.703 -6.613 -12.438 1 98.19 72 PHE A N 1
ATOM 542 C CA . PHE A 1 72 ? -9.43 -5.32 -13.047 1 98.19 72 PHE A CA 1
ATOM 543 C C . PHE A 1 72 ? -10.727 -4.559 -13.297 1 98.19 72 PHE A C 1
ATOM 545 O O . PHE A 1 72 ? -10.711 -3.34 -13.492 1 98.19 72 PHE A O 1
ATOM 552 N N . GLY A 1 73 ? -11.844 -5.223 -13.305 1 97.81 73 GLY A N 1
ATOM 553 C CA . GLY A 1 73 ? -13.141 -4.586 -13.469 1 97.81 73 GLY A CA 1
ATOM 554 C C . GLY A 1 73 ? -13.664 -3.957 -12.188 1 97.81 73 GLY A C 1
ATOM 555 O O . GLY A 1 73 ? -14.711 -3.299 -12.195 1 97.81 73 GLY A O 1
ATOM 556 N N . LEU A 1 74 ? -12.914 -4.129 -11.086 1 98.5 74 LEU A N 1
ATOM 557 C CA . LEU A 1 74 ? -13.328 -3.656 -9.766 1 98.5 74 LEU A CA 1
ATOM 558 C C . LEU A 1 74 ? -12.344 -2.621 -9.234 1 98.5 74 LEU A C 1
ATOM 560 O O . LEU A 1 74 ? -11.273 -2.412 -9.812 1 98.5 74 LEU A O 1
ATOM 564 N N . ILE A 1 75 ? -12.727 -1.857 -8.25 1 98.56 75 ILE A N 1
ATOM 565 C CA . ILE A 1 75 ? -11.828 -1.103 -7.383 1 98.56 75 ILE A CA 1
ATOM 566 C C . ILE A 1 75 ? -11.352 -1.99 -6.234 1 98.56 75 ILE A C 1
ATOM 568 O O . ILE A 1 75 ? -12.164 -2.545 -5.492 1 98.56 75 ILE A O 1
ATOM 572 N N . THR A 1 76 ? -10.07 -2.158 -6.141 1 98.69 76 THR A N 1
ATOM 573 C CA . THR A 1 76 ? -9.562 -3.084 -5.137 1 98.69 76 THR A CA 1
ATOM 574 C C . THR A 1 76 ? -8.492 -2.418 -4.273 1 98.69 76 THR A C 1
ATOM 576 O O . THR A 1 76 ? -7.938 -1.387 -4.656 1 98.69 76 THR A O 1
ATOM 579 N N . THR A 1 77 ? -8.289 -2.898 -3.137 1 98.81 77 THR A N 1
ATOM 580 C CA . THR A 1 77 ? -7.137 -2.643 -2.275 1 98.81 77 THR A CA 1
ATOM 581 C C . THR A 1 77 ? -6.641 -3.939 -1.643 1 98.81 77 THR A C 1
ATOM 583 O O . THR A 1 77 ? -7.422 -4.699 -1.069 1 98.81 77 THR A O 1
ATOM 586 N N . HIS A 1 78 ? -5.391 -4.219 -1.764 1 98.88 78 HIS A N 1
ATOM 587 C CA . HIS A 1 78 ? -4.734 -5.352 -1.117 1 98.88 78 HIS A CA 1
ATOM 588 C C . HIS A 1 78 ? -3.68 -4.883 -0.121 1 98.88 78 HIS A C 1
ATOM 590 O O . HIS A 1 78 ? -2.729 -4.191 -0.497 1 98.88 78 HIS A O 1
ATOM 596 N N . THR A 1 79 ? -3.895 -5.211 1.124 1 98.69 79 THR A N 1
ATOM 597 C CA . THR A 1 79 ? -2.92 -4.93 2.172 1 98.69 79 THR A CA 1
ATOM 598 C C . THR A 1 79 ? -2.121 -6.18 2.521 1 98.69 79 THR A C 1
ATOM 600 O O . THR A 1 79 ? -2.66 -7.125 3.102 1 98.69 79 THR A O 1
ATOM 603 N N . ALA A 1 80 ? -0.863 -6.156 2.16 1 98.81 80 ALA A N 1
ATOM 604 C CA . ALA A 1 80 ? 0.012 -7.285 2.465 1 98.81 80 ALA A CA 1
ATOM 605 C C . ALA A 1 80 ? 0.878 -6.992 3.688 1 98.81 80 ALA A C 1
ATOM 607 O O . ALA A 1 80 ? 1.385 -5.879 3.846 1 98.81 80 ALA A O 1
ATOM 608 N N . SER A 1 81 ? 0.981 -7.996 4.562 1 98.5 81 SER A N 1
ATOM 609 C CA . SER A 1 81 ? 1.791 -7.879 5.77 1 98.5 81 SER A CA 1
ATOM 610 C C . SER A 1 81 ? 2.443 -9.211 6.133 1 98.5 81 SER A C 1
ATOM 612 O O . SER A 1 81 ? 2.18 -10.227 5.492 1 98.5 81 SER A O 1
ATOM 614 N N . ASN A 1 82 ? 3.387 -9.203 7.082 1 98.56 82 ASN A N 1
ATOM 615 C CA . ASN A 1 82 ? 4.027 -10.375 7.672 1 98.56 82 ASN A CA 1
ATOM 616 C C . ASN A 1 82 ? 4.73 -11.219 6.613 1 98.56 82 ASN A C 1
ATOM 618 O O . ASN A 1 82 ? 4.566 -12.438 6.574 1 98.56 82 ASN A O 1
ATOM 622 N N . ILE A 1 83 ? 5.504 -10.555 5.746 1 98.75 83 ILE A N 1
ATOM 623 C CA . ILE A 1 83 ? 6.184 -11.258 4.664 1 98.75 83 ILE A CA 1
ATOM 624 C C . ILE A 1 83 ? 7.383 -12.016 5.215 1 98.75 83 ILE A C 1
ATOM 626 O O . ILE A 1 83 ? 8.227 -11.445 5.91 1 98.75 83 ILE A O 1
ATOM 630 N N . ARG A 1 84 ? 7.445 -13.32 4.965 1 98.88 84 ARG A N 1
ATOM 631 C CA . ARG A 1 84 ? 8.578 -14.195 5.266 1 98.88 84 ARG A CA 1
ATOM 632 C C . ARG A 1 84 ? 9.164 -14.789 3.99 1 98.88 84 ARG A C 1
ATOM 634 O O . ARG A 1 84 ? 8.43 -15.297 3.141 1 98.88 84 ARG A O 1
ATOM 641 N N . ILE A 1 85 ? 10.5 -14.695 3.859 1 98.81 85 ILE A N 1
ATOM 642 C CA . ILE A 1 85 ? 11.148 -15.133 2.625 1 98.81 85 ILE A CA 1
ATOM 643 C C . ILE A 1 85 ? 12.133 -16.25 2.926 1 98.81 85 ILE A C 1
ATOM 645 O O . ILE A 1 85 ? 13.023 -16.094 3.766 1 98.81 85 ILE A O 1
ATOM 649 N 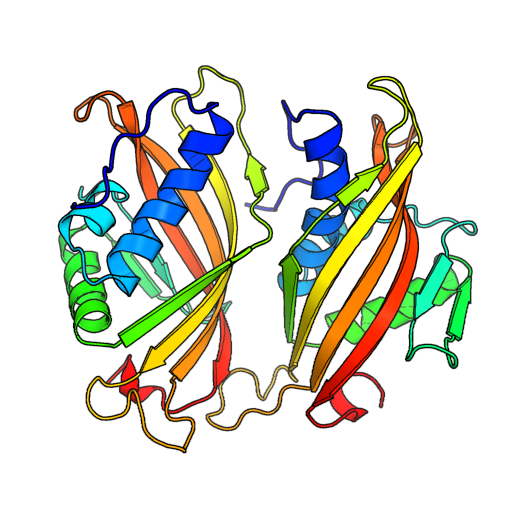N . GLU A 1 86 ? 11.93 -17.391 2.355 1 98.88 86 GLU A N 1
ATOM 650 C CA . GLU A 1 86 ? 12.875 -18.5 2.33 1 98.88 86 GLU A CA 1
ATOM 651 C C . GLU A 1 86 ? 13.773 -18.422 1.099 1 98.88 86 GLU A C 1
ATOM 653 O O . GLU A 1 86 ? 13.305 -18.562 -0.031 1 98.88 86 GLU A O 1
ATOM 658 N N . LEU A 1 87 ? 15.008 -18.156 1.283 1 98.5 87 LEU A N 1
ATOM 659 C CA . LEU A 1 87 ? 16 -17.969 0.235 1 98.5 87 LEU A CA 1
ATOM 660 C C . LEU A 1 87 ? 17.297 -18.719 0.56 1 98.5 87 LEU A C 1
ATOM 662 O O . LEU A 1 87 ? 17.859 -18.547 1.642 1 98.5 87 LEU A O 1
ATOM 666 N N . GLU A 1 88 ? 17.734 -19.641 -0.264 1 97.62 88 GLU A N 1
ATOM 667 C CA . GLU A 1 88 ? 18.891 -20.484 -0.004 1 97.62 88 GLU A CA 1
ATOM 668 C C . GLU A 1 88 ? 20.172 -19.656 0.072 1 97.62 88 GLU A C 1
ATOM 670 O O . GLU A 1 88 ? 21.078 -19.953 0.856 1 97.62 88 GLU A O 1
ATOM 675 N N . GLY A 1 89 ? 20.312 -18.625 -0.804 1 95.94 89 GLY A N 1
ATOM 676 C CA . GLY A 1 89 ? 21.469 -17.75 -0.853 1 95.94 89 GLY A CA 1
ATOM 677 C C . GLY A 1 89 ? 21.312 -16.594 -1.826 1 95.94 89 GLY A C 1
ATOM 678 O O . GLY A 1 89 ? 20.359 -16.562 -2.609 1 95.94 89 GLY A O 1
ATOM 679 N N . GLU A 1 90 ? 22.234 -15.688 -1.842 1 94.06 90 GLU A N 1
ATOM 680 C CA . GLU A 1 90 ? 22.125 -14.461 -2.635 1 94.06 90 GLU A CA 1
ATOM 681 C C . GLU A 1 90 ? 22.141 -14.773 -4.129 1 94.06 90 GLU A C 1
ATOM 683 O O . GLU A 1 90 ? 21.594 -14.016 -4.93 1 94.06 90 GLU A O 1
ATOM 688 N N . ASN A 1 91 ? 22.656 -15.914 -4.461 1 95.12 91 ASN A N 1
ATOM 689 C CA . ASN A 1 91 ? 22.781 -16.25 -5.875 1 95.12 91 ASN A CA 1
ATOM 690 C C . ASN A 1 91 ? 21.672 -17.188 -6.328 1 95.12 91 ASN A C 1
ATOM 692 O O . ASN A 1 91 ? 21.625 -17.594 -7.492 1 95.12 91 ASN A O 1
ATOM 696 N N . ALA A 1 92 ? 20.766 -17.484 -5.406 1 97.69 92 ALA A N 1
ATOM 697 C CA . ALA A 1 92 ? 19.656 -18.359 -5.77 1 97.69 92 ALA A CA 1
ATOM 698 C C . ALA A 1 92 ? 18.797 -17.734 -6.859 1 97.69 92 ALA A C 1
ATOM 700 O O . ALA A 1 92 ? 18.641 -16.5 -6.906 1 97.69 92 ALA A O 1
ATOM 701 N N . SER A 1 93 ? 18.203 -18.578 -7.699 1 98.12 93 SER A N 1
ATOM 702 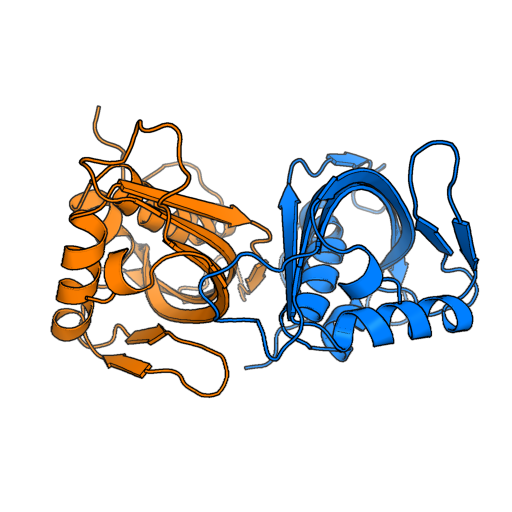C CA . SER A 1 93 ? 17.344 -18.094 -8.773 1 98.12 93 SER A CA 1
ATOM 703 C C . SER A 1 93 ? 15.875 -18.406 -8.484 1 98.12 93 SER A C 1
ATOM 705 O O . SER A 1 93 ? 15 -18.094 -9.289 1 98.12 93 SER A O 1
ATOM 707 N N . THR A 1 94 ? 15.57 -19.125 -7.398 1 98.69 94 THR A N 1
ATOM 708 C CA . THR A 1 94 ? 14.219 -19.375 -6.902 1 98.69 94 THR A CA 1
ATOM 709 C C . THR A 1 94 ? 14.117 -19.031 -5.418 1 98.69 94 THR A C 1
ATOM 711 O O . THR A 1 94 ? 15.125 -18.969 -4.719 1 98.69 94 THR A O 1
ATOM 714 N N . ALA A 1 95 ? 12.93 -18.75 -4.957 1 98.88 95 ALA A N 1
ATOM 715 C CA . ALA A 1 95 ? 12.633 -18.469 -3.555 1 98.88 95 ALA A CA 1
ATOM 716 C C . ALA A 1 95 ? 11.164 -18.719 -3.244 1 98.88 95 ALA A C 1
ATOM 718 O O . ALA A 1 95 ? 10.367 -18.969 -4.148 1 98.88 95 ALA A O 1
ATOM 719 N N . ARG A 1 96 ? 10.828 -18.766 -2.027 1 98.94 96 ARG A N 1
ATOM 720 C CA . ARG A 1 96 ? 9.461 -18.891 -1.536 1 98.94 96 ARG A CA 1
ATOM 721 C C . ARG A 1 96 ? 9.148 -17.781 -0.53 1 98.94 96 ARG A C 1
ATOM 723 O O . ARG A 1 96 ? 9.984 -17.438 0.31 1 98.94 96 ARG A O 1
ATOM 730 N N . MET A 1 97 ? 7.973 -17.219 -0.594 1 98.81 97 MET A N 1
ATOM 731 C CA . MET A 1 97 ? 7.562 -16.25 0.41 1 98.81 97 MET A CA 1
ATOM 732 C C . MET A 1 97 ? 6.148 -16.531 0.903 1 98.81 97 MET A C 1
ATOM 734 O O . MET A 1 97 ? 5.324 -17.062 0.162 1 98.81 97 MET A O 1
ATOM 738 N N . THR A 1 98 ? 5.875 -16.219 2.143 1 98.94 98 THR A N 1
ATOM 739 C CA . THR A 1 98 ? 4.527 -16.203 2.709 1 98.94 98 THR A CA 1
ATOM 740 C C . THR A 1 98 ? 4.137 -14.781 3.125 1 98.94 98 THR A C 1
ATOM 742 O O . THR A 1 98 ? 5.004 -13.945 3.387 1 98.94 98 THR A O 1
ATOM 745 N N . ALA A 1 99 ? 2.871 -14.492 3.102 1 98.94 99 ALA A N 1
ATOM 746 C CA . ALA A 1 99 ? 2.352 -13.188 3.496 1 98.94 99 ALA A CA 1
ATOM 747 C C . ALA A 1 99 ? 0.898 -13.289 3.953 1 98.94 99 ALA A C 1
ATOM 749 O O . ALA A 1 99 ? 0.195 -14.234 3.596 1 98.94 99 ALA A O 1
ATOM 750 N N . HIS A 1 100 ? 0.491 -12.438 4.82 1 98.94 100 HIS A N 1
ATOM 751 C CA . HIS A 1 100 ? -0.909 -12.18 5.137 1 98.94 100 HIS A CA 1
ATOM 752 C C . HIS A 1 100 ? -1.478 -11.078 4.25 1 98.94 100 HIS A C 1
ATOM 754 O O . HIS A 1 100 ? -0.808 -10.07 3.99 1 98.94 100 HIS A O 1
ATOM 760 N N . VAL A 1 101 ? -2.699 -11.273 3.746 1 98.88 101 VAL A N 1
ATOM 761 C CA . VAL A 1 101 ? -3.27 -10.234 2.895 1 98.88 101 VAL A CA 1
ATOM 762 C C . VAL A 1 101 ? -4.746 -10.039 3.236 1 98.88 101 VAL A C 1
ATOM 764 O O . VAL A 1 101 ? -5.496 -11.008 3.352 1 98.88 101 VAL A O 1
ATOM 767 N N . ILE A 1 102 ? -5.148 -8.789 3.492 1 98.88 102 ILE A N 1
ATOM 768 C CA . ILE A 1 102 ? -6.547 -8.375 3.475 1 98.88 102 ILE A CA 1
ATOM 769 C C . ILE A 1 102 ? -6.855 -7.656 2.162 1 98.88 102 ILE A C 1
ATOM 771 O O . ILE A 1 102 ? -6.141 -6.734 1.767 1 98.88 102 ILE A O 1
ATOM 775 N N . SER A 1 103 ? -7.816 -8.156 1.446 1 98.75 103 SER A N 1
ATOM 776 C CA . SER A 1 103 ? -8.18 -7.602 0.146 1 98.75 103 SER A CA 1
ATOM 777 C C . SER A 1 103 ? -9.617 -7.09 0.142 1 98.75 103 SER A C 1
ATOM 779 O O . SER A 1 103 ? -10.516 -7.754 0.654 1 98.75 103 SER A O 1
ATOM 781 N N . TYR A 1 104 ? -9.852 -5.926 -0.396 1 98.75 104 TYR A N 1
ATOM 782 C CA . TYR A 1 104 ? -11.156 -5.297 -0.577 1 98.75 104 TYR A CA 1
ATOM 783 C C . TYR A 1 104 ? -11.516 -5.203 -2.055 1 98.75 104 TYR A C 1
ATOM 785 O O . TYR A 1 104 ? -10.68 -4.828 -2.881 1 98.75 104 TYR A O 1
ATOM 793 N N . HIS A 1 105 ? -12.695 -5.609 -2.398 1 98.81 105 HIS A N 1
ATOM 794 C CA . HIS A 1 105 ? -13.242 -5.516 -3.746 1 98.81 105 HIS A CA 1
ATOM 795 C C . HIS A 1 105 ? -14.539 -4.715 -3.756 1 98.81 105 HIS A C 1
ATOM 797 O O . HIS A 1 105 ? -15.492 -5.059 -3.049 1 98.81 105 HIS A O 1
ATOM 803 N N . VAL A 1 106 ? -14.594 -3.674 -4.535 1 98.62 106 VAL A N 1
ATOM 804 C CA . VAL A 1 106 ? -15.742 -2.766 -4.582 1 98.62 106 VAL A CA 1
ATOM 805 C C . VAL A 1 106 ? -16.125 -2.504 -6.035 1 98.62 106 VAL A C 1
ATOM 807 O O . VAL A 1 106 ? -15.266 -2.287 -6.887 1 98.62 106 VAL A O 1
ATOM 810 N N . ARG A 1 107 ? -17.453 -2.562 -6.297 1 98.06 107 ARG A N 1
ATOM 811 C CA . ARG A 1 107 ? -17.906 -2.123 -7.609 1 98.06 107 ARG A CA 1
ATOM 812 C C . ARG A 1 107 ? -17.609 -0.641 -7.824 1 98.06 107 ARG A C 1
ATOM 814 O O . ARG A 1 107 ? -17.766 0.166 -6.906 1 98.06 107 ARG A O 1
ATOM 821 N N . GLY A 1 108 ? -17.156 -0.333 -9.031 1 97.25 108 GLY A N 1
ATOM 822 C CA . GLY A 1 108 ? -16.75 1.031 -9.344 1 97.25 108 GLY A CA 1
ATOM 823 C C . GLY A 1 108 ? -17.812 2.059 -8.961 1 97.25 108 GLY A C 1
ATOM 824 O O . GLY A 1 108 ? -17.484 3.104 -8.391 1 97.25 108 GLY A O 1
ATOM 825 N N . GLU A 1 109 ? -19.031 1.808 -9.234 1 96.88 109 GLU A N 1
ATOM 826 C CA . GLU A 1 109 ? -20.125 2.746 -9.008 1 96.88 109 GLU A CA 1
ATOM 827 C C . GLU A 1 109 ? -20.438 2.891 -7.523 1 96.88 109 GLU A C 1
ATOM 829 O O . GLU A 1 109 ? -21.156 3.803 -7.121 1 96.88 109 GLU A O 1
ATOM 834 N N . GLU A 1 110 ? -19.844 2.088 -6.668 1 97.94 110 GLU A N 1
ATOM 835 C CA . GLU A 1 110 ? -20.141 2.094 -5.238 1 97.94 110 GLU A CA 1
ATOM 836 C C . GLU A 1 110 ? -18.922 2.502 -4.422 1 97.94 110 GLU A C 1
ATOM 838 O O . GLU A 1 110 ? -18.922 2.385 -3.195 1 97.94 110 GLU A O 1
ATOM 843 N N . ALA A 1 111 ? -17.938 2.998 -5.062 1 97.94 111 ALA A N 1
ATOM 844 C CA . ALA A 1 111 ? -16.641 3.242 -4.43 1 97.94 111 ALA A CA 1
ATOM 845 C C . ALA A 1 111 ? -16.75 4.344 -3.375 1 97.94 111 ALA A C 1
ATOM 847 O O . ALA A 1 111 ? -15.938 4.395 -2.441 1 97.94 111 ALA A O 1
ATOM 848 N N . PHE A 1 112 ? -17.781 5.176 -3.475 1 97.44 112 PHE A N 1
ATOM 849 C CA . PHE A 1 112 ? -17.797 6.336 -2.59 1 97.44 112 PHE A CA 1
ATOM 850 C C . PHE A 1 112 ? -19.172 6.531 -1.979 1 97.44 112 PHE A C 1
ATOM 852 O O . PHE A 1 112 ? -19.594 7.664 -1.724 1 97.44 112 PHE A O 1
ATOM 859 N N . VAL A 1 113 ? -19.875 5.5 -1.764 1 97.31 113 VAL A N 1
ATOM 860 C CA . VAL A 1 113 ? -21.125 5.57 -1.023 1 97.31 113 VAL A CA 1
ATOM 861 C C . VAL A 1 113 ? -20.859 5.352 0.465 1 97.31 113 VAL A C 1
ATOM 863 O O . VAL A 1 113 ? -19.812 4.816 0.845 1 97.31 113 VAL A O 1
ATOM 866 N N . GLU A 1 114 ? -21.766 5.75 1.279 1 97.44 114 GLU A N 1
ATOM 867 C CA . GLU A 1 114 ? -21.594 5.688 2.729 1 97.44 114 GLU A CA 1
ATOM 868 C C . GLU A 1 114 ? -21.547 4.242 3.215 1 97.44 114 GLU A C 1
ATOM 870 O O . GLU A 1 114 ? -20.75 3.906 4.098 1 97.44 114 GLU A O 1
ATOM 875 N N . ALA A 1 115 ? -22.375 3.375 2.648 1 97.06 115 ALA A N 1
ATOM 876 C CA . ALA A 1 115 ? -22.453 1.976 3.055 1 97.06 115 ALA A CA 1
ATOM 877 C C . ALA A 1 115 ? -21.188 1.217 2.66 1 97.06 115 ALA A C 1
ATOM 879 O O . ALA A 1 115 ? -20.625 1.453 1.59 1 97.06 115 ALA A O 1
ATOM 880 N N . ASP A 1 116 ? -20.781 0.319 3.484 1 97.44 116 ASP A N 1
ATOM 881 C CA . ASP A 1 116 ? -19.719 -0.607 3.096 1 97.44 116 ASP A CA 1
ATOM 882 C C . ASP A 1 116 ? -20.266 -1.71 2.188 1 97.44 116 ASP A C 1
ATOM 884 O O . ASP A 1 116 ? -20.969 -2.609 2.648 1 97.44 116 ASP A O 1
ATOM 888 N N . THR A 1 117 ? -19.859 -1.663 0.951 1 97.31 117 THR A N 1
ATOM 889 C CA . THR A 1 117 ? -20.344 -2.635 -0.022 1 97.31 117 THR A CA 1
ATOM 890 C C . THR A 1 117 ? -19.219 -3.561 -0.47 1 97.31 117 THR A C 1
ATOM 892 O O . THR A 1 117 ? -19.359 -4.285 -1.457 1 97.31 117 THR A O 1
ATOM 895 N N . SER A 1 118 ? -18.109 -3.523 0.205 1 98.06 118 SER A N 1
ATOM 896 C CA . SER A 1 118 ? -16.938 -4.293 -0.186 1 98.06 118 SER A CA 1
ATOM 897 C C . SER A 1 118 ? -17.156 -5.789 0.032 1 98.06 118 SER A C 1
ATOM 899 O O . SER A 1 118 ? -17.781 -6.191 1.008 1 98.06 118 SER A O 1
ATOM 901 N N . TYR A 1 119 ? -16.734 -6.637 -0.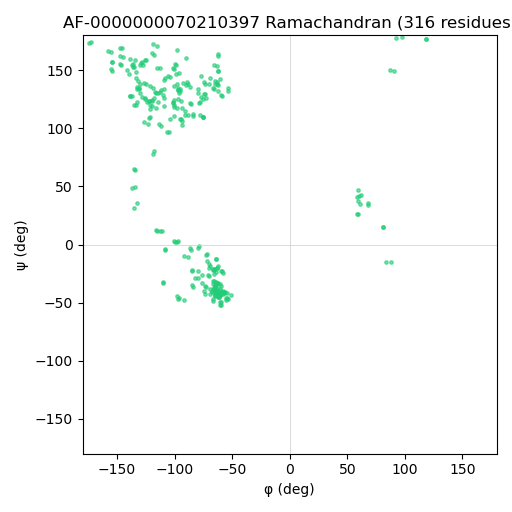875 1 98.69 119 TYR A N 1
ATOM 902 C CA . TYR A 1 119 ? -16.391 -8.016 -0.568 1 98.69 119 TYR A CA 1
ATOM 903 C C . TYR A 1 119 ? -14.961 -8.117 -0.05 1 98.69 119 TYR A C 1
ATOM 905 O O . TYR A 1 119 ? -14.008 -7.891 -0.797 1 98.69 119 TYR A O 1
ATOM 913 N N . THR A 1 120 ? -14.805 -8.422 1.205 1 98.62 120 THR A N 1
ATOM 914 C CA . THR A 1 120 ? -13.508 -8.43 1.873 1 98.62 120 THR A CA 1
ATOM 915 C C . THR A 1 120 ? -13.078 -9.859 2.182 1 98.62 120 THR A C 1
ATOM 917 O O . THR A 1 120 ? -13.883 -10.68 2.629 1 98.62 120 THR A O 1
ATOM 920 N N . ALA A 1 121 ? -11.805 -10.133 1.856 1 98.5 121 ALA A N 1
ATOM 921 C CA . ALA A 1 121 ? -11.266 -11.461 2.127 1 98.5 121 ALA A CA 1
ATOM 922 C C . ALA A 1 121 ? -9.922 -11.367 2.848 1 98.5 121 ALA A C 1
ATOM 924 O O . ALA A 1 121 ? -9.094 -10.523 2.518 1 98.5 121 ALA A O 1
ATOM 925 N N . SER A 1 122 ? -9.766 -12.164 3.861 1 98.69 122 SER A N 1
ATOM 926 C CA . SER A 1 122 ? -8.469 -12.414 4.469 1 98.69 122 SER A CA 1
ATOM 927 C C . SER A 1 122 ? -7.852 -13.703 3.932 1 98.69 122 SER A C 1
ATOM 929 O O . SER A 1 122 ? -8.523 -14.734 3.857 1 98.69 122 SER A O 1
ATOM 931 N N . SER A 1 123 ? -6.57 -13.617 3.564 1 98.81 123 SER A N 1
ATOM 932 C CA . SER A 1 123 ? -5.938 -14.781 2.961 1 98.81 123 SER A CA 1
ATOM 933 C C . SER A 1 123 ? -4.5 -14.945 3.439 1 98.81 123 SER A C 1
ATOM 935 O O . SER A 1 123 ? -3.842 -13.961 3.787 1 98.81 123 SER A O 1
ATOM 937 N N . LEU A 1 124 ? -4.062 -16.188 3.48 1 98.88 124 LEU A N 1
ATOM 938 C CA . LEU A 1 124 ? -2.643 -16.516 3.545 1 98.88 124 LEU A CA 1
ATOM 939 C C . LEU A 1 124 ? -2.094 -16.828 2.156 1 98.88 124 LEU A C 1
ATOM 941 O O . LEU A 1 124 ? -2.656 -17.656 1.431 1 98.88 124 LEU A O 1
ATOM 945 N N . TYR A 1 125 ? -1.045 -16.094 1.843 1 98.88 125 TYR A N 1
ATOM 946 C CA . TYR A 1 125 ? -0.363 -16.359 0.582 1 98.88 125 TYR A CA 1
ATOM 947 C C . TY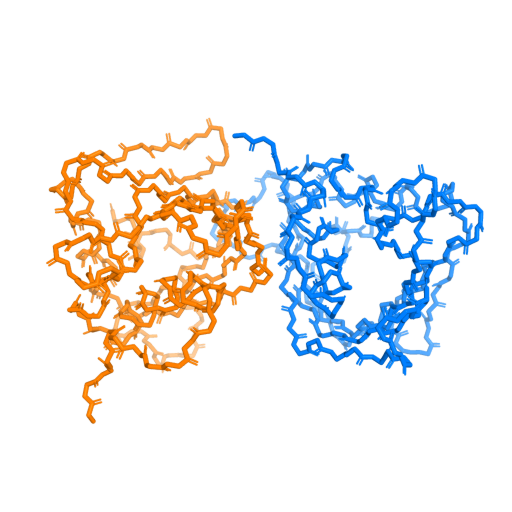R A 1 125 ? 0.853 -17.25 0.797 1 98.88 125 TYR A C 1
ATOM 949 O O . TYR A 1 125 ? 1.587 -17.078 1.774 1 98.88 125 TYR A O 1
ATOM 957 N N . ASP A 1 126 ? 1.027 -18.219 -0.004 1 98.94 126 ASP A N 1
ATOM 958 C CA . ASP A 1 126 ? 2.225 -19.031 -0.221 1 98.94 126 ASP A CA 1
ATOM 959 C C . ASP A 1 126 ? 2.67 -18.969 -1.68 1 98.94 126 ASP A C 1
ATOM 961 O O . ASP A 1 126 ? 2.006 -19.516 -2.561 1 98.94 126 ASP A O 1
ATOM 965 N N . ILE A 1 127 ? 3.803 -18.281 -1.935 1 98.94 127 ILE A N 1
ATOM 966 C CA . ILE A 1 127 ? 4.16 -17.906 -3.295 1 98.94 127 ILE A CA 1
ATOM 967 C C . ILE A 1 127 ? 5.566 -18.406 -3.619 1 98.94 127 ILE A C 1
ATOM 969 O O . ILE A 1 127 ? 6.516 -18.125 -2.879 1 98.94 127 ILE A O 1
ATOM 973 N N . GLU A 1 128 ? 5.676 -19.125 -4.656 1 98.94 128 GLU A N 1
ATOM 974 C CA . GLU A 1 128 ? 6.969 -19.469 -5.238 1 98.94 128 GLU A CA 1
ATOM 975 C C . GLU A 1 128 ? 7.34 -18.516 -6.371 1 98.94 128 GLU A C 1
ATOM 977 O O . GLU A 1 128 ? 6.535 -18.266 -7.27 1 98.94 128 GLU A O 1
ATOM 982 N N . VAL A 1 129 ? 8.609 -18.016 -6.301 1 98.88 129 VAL A N 1
ATOM 983 C CA . VAL A 1 129 ? 9.062 -17.047 -7.297 1 98.88 129 VAL A CA 1
ATOM 984 C C . VAL A 1 129 ? 10.359 -17.531 -7.945 1 98.88 129 VAL A C 1
ATOM 986 O O . VAL A 1 129 ? 11.055 -18.391 -7.379 1 98.88 129 VAL A O 1
ATOM 989 N N . MET A 1 130 ? 10.633 -17 -9.133 1 98.81 130 MET A N 1
ATOM 990 C CA . MET A 1 130 ? 11.875 -17.312 -9.828 1 98.81 130 MET A CA 1
ATOM 991 C C . MET A 1 130 ? 12.359 -16.109 -10.641 1 98.81 130 MET A C 1
ATOM 993 O O . MET A 1 130 ? 11.555 -15.281 -11.07 1 98.81 130 MET A O 1
ATOM 997 N N . LYS A 1 131 ? 13.656 -16.062 -10.875 1 98.19 131 LYS A N 1
ATOM 998 C CA . LYS A 1 131 ? 14.219 -15.07 -11.781 1 98.19 131 LYS A CA 1
ATOM 999 C C . LYS A 1 131 ? 13.906 -15.398 -13.234 1 98.19 131 LYS A C 1
ATOM 1001 O O . LYS A 1 131 ? 14.07 -16.547 -13.664 1 98.19 131 LYS A O 1
ATOM 1006 N N . ASP A 1 132 ? 13.406 -14.383 -13.867 1 97.38 132 ASP A N 1
ATOM 1007 C CA . ASP A 1 132 ? 13.148 -14.555 -15.297 1 97.38 132 ASP A CA 1
ATOM 1008 C C . ASP A 1 132 ? 14.328 -14.062 -16.125 1 97.38 132 ASP A C 1
ATOM 1010 O O . ASP A 1 132 ? 14.492 -12.859 -16.344 1 97.38 132 ASP A O 1
ATOM 1014 N N . GLY A 1 133 ? 15.164 -14.945 -16.656 1 94.06 133 GLY A N 1
ATOM 1015 C CA . GLY A 1 133 ? 16.344 -14.625 -17.453 1 94.06 133 GLY A CA 1
ATOM 1016 C C . GLY A 1 133 ? 16.031 -13.828 -18.703 1 94.06 133 GLY A C 1
ATOM 1017 O O . GLY A 1 133 ? 16.891 -13.133 -19.234 1 94.06 133 GLY A O 1
ATOM 1018 N N . ASN A 1 134 ? 14.836 -13.891 -19.172 1 93.5 134 ASN A N 1
ATOM 1019 C CA . ASN A 1 134 ? 14.43 -13.195 -20.391 1 93.5 134 ASN A CA 1
ATOM 1020 C C . ASN A 1 134 ? 14.008 -11.758 -20.109 1 93.5 134 ASN A C 1
ATOM 1022 O O . ASN A 1 134 ? 13.68 -11.008 -21.031 1 93.5 134 ASN A O 1
ATOM 1026 N N . ASP A 1 135 ? 13.969 -11.367 -18.875 1 95.56 135 ASP A N 1
ATOM 1027 C CA . ASP A 1 135 ? 13.57 -10.023 -18.469 1 95.56 135 ASP A CA 1
ATOM 1028 C C . ASP A 1 135 ? 14.531 -9.461 -17.422 1 95.56 135 ASP A C 1
ATOM 1030 O O . ASP A 1 135 ? 14.102 -9.023 -16.344 1 95.56 135 ASP A O 1
ATOM 1034 N N . GLN A 1 136 ? 15.797 -9.555 -17.734 1 94.5 136 GLN A N 1
ATOM 1035 C CA . GLN A 1 136 ? 16.891 -8.984 -16.953 1 94.5 136 GLN A CA 1
ATOM 1036 C C . GLN A 1 136 ? 16.891 -9.516 -15.531 1 94.5 136 GLN A C 1
ATOM 1038 O O . GLN A 1 136 ? 17.219 -8.781 -14.594 1 94.5 136 GLN A O 1
ATOM 1043 N N . GLY A 1 137 ? 16.344 -10.742 -15.312 1 96.69 137 GLY A N 1
ATOM 1044 C CA . GLY A 1 137 ? 16.391 -11.383 -14.008 1 96.69 137 GLY A CA 1
ATOM 1045 C C . GLY A 1 137 ? 15.328 -10.883 -13.055 1 96.69 137 GLY A C 1
ATOM 1046 O O . GLY A 1 137 ? 15.422 -11.086 -11.844 1 96.69 137 GLY A O 1
ATOM 1047 N N . LEU A 1 138 ? 14.375 -10.227 -13.578 1 98.25 138 LEU A N 1
ATOM 1048 C CA . LEU A 1 138 ? 13.266 -9.766 -12.75 1 98.25 138 LEU A CA 1
ATOM 1049 C C . LEU A 1 138 ? 12.555 -10.945 -12.094 1 98.25 138 LEU A C 1
ATOM 1051 O O . LEU A 1 138 ? 12.258 -11.945 -12.75 1 98.25 138 LEU A O 1
ATOM 1055 N N . TRP A 1 139 ? 12.367 -10.891 -10.727 1 98.75 139 TRP A N 1
ATOM 1056 C CA . TRP A 1 139 ? 11.648 -11.938 -10 1 98.75 139 TRP A CA 1
ATOM 1057 C C . TRP A 1 139 ? 10.18 -11.961 -10.398 1 98.75 139 TRP A C 1
ATOM 1059 O O . TRP A 1 139 ? 9.531 -10.914 -10.469 1 98.75 139 TRP A O 1
ATOM 1069 N N . LYS A 1 140 ? 9.648 -13.188 -10.648 1 98.88 140 LYS A N 1
ATOM 1070 C CA . LYS A 1 140 ? 8.258 -13.359 -11.062 1 98.88 140 LYS A CA 1
ATOM 1071 C C . LYS A 1 140 ? 7.594 -14.508 -10.312 1 98.88 140 LYS A C 1
ATOM 1073 O O . LYS A 1 140 ? 8.266 -15.445 -9.875 1 98.88 140 LYS A O 1
ATOM 1078 N N . ILE A 1 141 ? 6.332 -14.477 -10.188 1 98.94 141 ILE A N 1
ATOM 1079 C CA . ILE A 1 141 ? 5.535 -15.484 -9.5 1 98.94 141 ILE A CA 1
ATOM 1080 C C . ILE A 1 141 ? 5.355 -16.703 -10.414 1 98.94 141 ILE A C 1
ATOM 1082 O O . ILE A 1 141 ? 4.852 -16.578 -11.531 1 98.94 141 ILE A O 1
ATOM 1086 N N . LYS A 1 142 ? 5.766 -17.812 -9.961 1 98.81 142 LYS A N 1
ATOM 1087 C CA . LYS A 1 142 ? 5.551 -19.078 -10.648 1 98.81 142 LYS A CA 1
ATOM 1088 C C . LYS A 1 142 ? 4.328 -19.797 -10.094 1 98.81 142 LYS A C 1
ATOM 1090 O O . LYS A 1 142 ? 3.525 -20.344 -10.852 1 98.81 142 LYS A O 1
ATOM 1095 N N . THR A 1 143 ? 4.215 -19.859 -8.781 1 98.88 143 THR A N 1
ATOM 1096 C CA . THR A 1 143 ? 3.07 -20.453 -8.102 1 98.88 143 THR A CA 1
ATOM 1097 C C . THR A 1 143 ? 2.525 -19.516 -7.035 1 98.88 143 THR A C 1
ATOM 1099 O O . THR A 1 143 ? 3.289 -18.953 -6.246 1 98.88 143 THR A O 1
ATOM 1102 N N . TRP A 1 144 ? 1.259 -19.281 -7.035 1 98.88 144 TRP A N 1
ATOM 1103 C CA . TRP A 1 144 ? 0.562 -18.453 -6.066 1 98.88 144 TRP A CA 1
ATOM 1104 C C . TRP A 1 144 ? -0.599 -19.203 -5.43 1 98.88 144 TRP A C 1
ATOM 1106 O O . TRP A 1 144 ? -1.643 -19.391 -6.059 1 98.88 144 TRP A O 1
ATOM 1116 N N . LYS A 1 145 ? -0.401 -19.594 -4.199 1 98.81 145 LYS A N 1
ATOM 1117 C CA . LYS A 1 145 ? -1.477 -20.188 -3.408 1 98.81 145 LYS A CA 1
ATOM 1118 C C . LYS A 1 145 ? -2.076 -19.172 -2.443 1 98.81 145 LYS A C 1
ATOM 1120 O O . LYS A 1 145 ? -1.388 -18.672 -1.551 1 98.81 145 LYS A O 1
ATOM 1125 N N . ALA A 1 146 ? -3.307 -18.906 -2.611 1 98.62 146 ALA A N 1
ATOM 1126 C CA . ALA A 1 146 ? -4.055 -18 -1.747 1 98.62 146 ALA A CA 1
ATOM 1127 C C . ALA A 1 146 ? -5.121 -18.75 -0.953 1 98.62 146 ALA A C 1
ATOM 1129 O O . ALA A 1 146 ? -6.188 -19.062 -1.481 1 98.62 146 ALA A O 1
ATOM 1130 N N . THR A 1 147 ? -4.871 -18.984 0.313 1 98.75 147 THR A N 1
ATOM 1131 C CA . THR A 1 147 ? -5.828 -19.656 1.183 1 98.75 147 THR A CA 1
ATOM 1132 C C . THR A 1 147 ? -6.699 -18.641 1.914 1 98.75 147 THR A C 1
ATOM 1134 O O . THR A 1 147 ? -6.207 -17.891 2.748 1 98.75 147 THR A O 1
ATOM 1137 N N . MET A 1 148 ? -7.977 -18.719 1.624 1 98.19 148 MET A N 1
ATOM 1138 C CA . MET A 1 148 ? -8.906 -17.781 2.254 1 98.19 148 MET A CA 1
ATOM 1139 C C . MET A 1 148 ? -9.242 -18.219 3.676 1 98.19 148 MET A C 1
ATOM 1141 O O . MET A 1 148 ? -9.594 -19.391 3.906 1 98.19 148 MET A O 1
ATOM 1145 N N . LEU A 1 149 ? -9.125 -17.328 4.562 1 98.62 149 LEU A N 1
ATOM 1146 C CA . LEU A 1 149 ? -9.391 -17.625 5.965 1 98.62 149 LEU A CA 1
ATOM 1147 C C . LEU A 1 149 ? -10.797 -17.188 6.359 1 98.62 149 LEU A C 1
ATOM 1149 O O . LEU A 1 149 ? -11.5 -17.906 7.07 1 98.62 149 LEU A O 1
ATOM 1153 N N . TRP A 1 150 ? -11.273 -16.047 6 1 98.38 150 TRP A N 1
ATOM 1154 C CA . TRP A 1 150 ? -12.625 -15.547 6.195 1 98.38 150 TRP A CA 1
ATOM 1155 C C . TRP A 1 150 ? -12.977 -14.5 5.141 1 98.38 150 TRP A C 1
ATOM 1157 O O . TRP A 1 150 ? -12.086 -13.945 4.488 1 98.38 150 TRP A O 1
ATOM 1167 N N . THR A 1 151 ? -14.266 -14.312 4.891 1 97.75 151 THR A N 1
ATOM 1168 C CA . THR A 1 151 ? -14.766 -13.273 4.004 1 97.75 151 THR A CA 1
ATOM 1169 C C . THR A 1 151 ? -15.961 -12.555 4.633 1 97.75 151 THR A C 1
ATOM 1171 O O . THR A 1 151 ? -16.594 -13.078 5.555 1 97.75 151 THR A O 1
ATOM 1174 N N . THR A 1 152 ? -16.203 -11.359 4.301 1 98 152 THR A N 1
ATOM 1175 C CA . THR A 1 152 ? -17.438 -10.633 4.574 1 98 152 THR A CA 1
ATOM 1176 C C . THR A 1 152 ? -17.891 -9.844 3.35 1 98 152 THR A C 1
ATOM 1178 O O . THR A 1 152 ? -17.078 -9.516 2.482 1 98 152 THR A O 1
ATOM 1181 N N . GLY A 1 153 ? -19.219 -9.594 3.225 1 97.75 153 GLY A N 1
ATOM 1182 C CA . GLY A 1 153 ? -19.766 -8.875 2.086 1 97.75 153 GLY A CA 1
ATOM 1183 C C . GLY A 1 153 ? -20.312 -9.797 1.011 1 97.75 153 GLY A C 1
ATOM 1184 O O . GLY A 1 153 ? -20.266 -11.023 1.15 1 97.75 153 GLY A O 1
ATOM 1185 N N . ASP A 1 154 ? -20.859 -9.227 -0.053 1 97.31 154 ASP A N 1
ATOM 1186 C CA . ASP A 1 154 ? -21.531 -9.945 -1.141 1 97.31 154 ASP A CA 1
ATOM 1187 C C . ASP A 1 154 ? -20.5 -10.633 -2.043 1 97.31 154 ASP A C 1
ATOM 1189 O O . ASP A 1 154 ? -19.781 -9.969 -2.787 1 97.31 154 ASP A O 1
ATOM 1193 N N . ILE A 1 155 ? -20.422 -12 -2.018 1 95.69 155 ILE A N 1
ATOM 1194 C CA . ILE A 1 155 ? -19.469 -12.789 -2.77 1 95.69 155 ILE A CA 1
ATOM 1195 C C . ILE A 1 155 ? -19.641 -12.531 -4.266 1 95.69 155 ILE A C 1
ATOM 1197 O O . ILE A 1 155 ? -18.688 -12.68 -5.039 1 95.69 155 ILE A O 1
ATOM 1201 N N . LYS A 1 156 ? -20.797 -12.078 -4.703 1 96.56 156 LYS A N 1
ATOM 1202 C CA . LYS A 1 156 ? -21.094 -11.883 -6.121 1 96.56 156 LYS A CA 1
ATOM 1203 C C . LYS A 1 156 ? -20.328 -10.688 -6.68 1 96.56 156 LYS A C 1
ATOM 1205 O O . LYS A 1 156 ? -20.234 -10.508 -7.898 1 96.56 156 LYS A O 1
ATOM 1210 N N . VAL A 1 157 ? -19.75 -9.836 -5.793 1 97 157 VAL A N 1
ATOM 1211 C CA . VAL A 1 157 ? -18.938 -8.711 -6.242 1 97 157 VAL A CA 1
ATOM 1212 C C . VAL A 1 157 ? -17.75 -9.227 -7.039 1 97 157 VAL A C 1
ATOM 1214 O O . VAL A 1 157 ? -17.375 -8.648 -8.062 1 97 157 VAL A O 1
ATOM 1217 N N . LEU A 1 158 ? -17.141 -10.312 -6.621 1 94.69 158 LEU A N 1
ATOM 1218 C CA . LEU A 1 158 ? -15.93 -10.844 -7.254 1 94.69 158 LEU A CA 1
ATOM 1219 C C . LEU A 1 158 ? -16.234 -12.148 -7.984 1 94.69 158 LEU A C 1
ATOM 1221 O O . LEU A 1 158 ? -15.602 -12.453 -9 1 94.69 158 LEU A O 1
ATOM 1225 N N . HIS A 1 159 ? -17.188 -12.898 -7.426 1 89.5 159 HIS A N 1
ATOM 1226 C CA . HIS A 1 159 ? -17.547 -14.195 -7.992 1 89.5 159 HIS A CA 1
ATOM 1227 C C . HIS A 1 159 ? -19 -14.227 -8.43 1 89.5 159 HIS A C 1
ATOM 1229 O O . HIS A 1 159 ? -19.859 -14.797 -7.742 1 89.5 159 HIS A O 1
ATOM 1235 N N . PRO A 1 160 ? -19.219 -13.594 -9.617 1 80.5 160 PRO A N 1
ATOM 1236 C CA . PRO A 1 160 ? -20.625 -13.547 -10.039 1 80.5 160 PRO A CA 1
ATOM 1237 C C . PRO A 1 160 ? -21.188 -14.93 -10.367 1 80.5 160 PRO A C 1
ATOM 1239 O O . PRO A 1 160 ? -20.438 -15.836 -10.734 1 80.5 160 PRO A O 1
ATOM 1242 N N . MET B 1 1 ? 8.102 9.109 26.672 1 66.62 1 MET B N 1
ATOM 1243 C CA . MET B 1 1 ? 9.023 9.992 25.969 1 66.62 1 MET B CA 1
ATOM 1244 C C . MET B 1 1 ? 8.516 10.273 24.547 1 66.62 1 MET B C 1
ATOM 1246 O O . MET B 1 1 ? 7.824 9.445 23.953 1 66.62 1 MET B O 1
ATOM 1250 N N . ALA B 1 2 ? 8.688 11.516 24.109 1 80.5 2 ALA B N 1
ATOM 1251 C CA . ALA B 1 2 ? 8.227 11.93 22.781 1 80.5 2 ALA B CA 1
ATOM 1252 C C . ALA B 1 2 ? 8.961 11.172 21.688 1 80.5 2 ALA B C 1
ATOM 1254 O O . ALA B 1 2 ? 10.148 10.867 21.812 1 80.5 2 ALA B O 1
ATOM 1255 N N . ASP B 1 3 ? 8.312 10.789 20.688 1 90.75 3 ASP B N 1
ATOM 1256 C CA . ASP B 1 3 ? 8.922 10.086 19.562 1 90.75 3 ASP B CA 1
ATOM 1257 C C . ASP B 1 3 ? 9.969 10.961 18.875 1 90.75 3 ASP B C 1
ATOM 1259 O O . ASP B 1 3 ? 9.75 12.156 18.672 1 90.75 3 ASP B O 1
ATOM 1263 N N . LYS B 1 4 ? 11.094 10.406 18.641 1 93.44 4 LYS B N 1
ATOM 1264 C CA . LYS B 1 4 ? 12.195 11.109 17.969 1 93.44 4 LYS B CA 1
ATOM 1265 C C . LYS B 1 4 ? 11.984 11.148 16.469 1 93.44 4 LYS B C 1
ATOM 1267 O O . LYS B 1 4 ? 11.672 10.133 15.844 1 93.44 4 LYS B O 1
ATOM 1272 N N . ALA B 1 5 ? 12.188 12.312 15.938 1 95.75 5 ALA B N 1
ATOM 1273 C CA . ALA B 1 5 ? 12.156 12.461 14.484 1 95.75 5 ALA B CA 1
ATOM 1274 C C . ALA B 1 5 ? 13.414 11.875 13.852 1 95.75 5 ALA B C 1
ATOM 1276 O O . ALA B 1 5 ? 13.344 11.25 12.789 1 95.75 5 ALA B O 1
ATOM 1277 N N . HIS B 1 6 ? 14.531 12.102 14.508 1 96.5 6 HIS B N 1
ATOM 1278 C CA . HIS B 1 6 ? 15.812 11.609 14.016 1 96.5 6 HIS B CA 1
ATOM 1279 C C . HIS B 1 6 ? 16.156 10.258 14.641 1 96.5 6 HIS B C 1
ATOM 1281 O O . HIS B 1 6 ? 16.438 10.18 15.836 1 96.5 6 HIS B O 1
ATOM 1287 N N . LEU B 1 7 ? 16.078 9.211 13.836 1 96.81 7 LEU B N 1
ATOM 1288 C CA . LEU B 1 7 ? 16.531 7.887 14.258 1 96.81 7 LEU B CA 1
ATOM 1289 C C . LEU B 1 7 ? 17.922 7.598 13.719 1 96.81 7 LEU B C 1
ATOM 1291 O O . LEU B 1 7 ? 18.266 8.008 12.609 1 96.81 7 LEU B O 1
ATOM 1295 N N . SER B 1 8 ? 18.688 6.867 14.484 1 95.44 8 SER B N 1
ATOM 1296 C CA . SER B 1 8 ? 20.062 6.555 14.094 1 95.44 8 SER B CA 1
ATOM 1297 C C . SER B 1 8 ? 20.172 5.16 13.484 1 95.44 8 SER B C 1
ATOM 1299 O O . SER B 1 8 ? 19.266 4.332 13.672 1 95.44 8 SER B O 1
ATOM 1301 N N . ASN B 1 9 ? 21.188 4.957 12.656 1 97.06 9 ASN B N 1
ATOM 1302 C CA . ASN B 1 9 ? 21.609 3.66 12.133 1 97.06 9 ASN B CA 1
ATOM 1303 C C . ASN B 1 9 ? 20.562 3.088 11.172 1 97.06 9 ASN B C 1
ATOM 1305 O O . ASN B 1 9 ? 20.312 1.881 11.156 1 97.06 9 ASN B O 1
ATOM 1309 N N . LEU B 1 10 ? 19.906 3.965 10.391 1 96.62 10 LEU B N 1
ATOM 1310 C CA . LEU B 1 10 ? 19.016 3.521 9.32 1 96.62 10 LEU B CA 1
ATOM 1311 C C . LEU B 1 10 ? 19.75 3.422 7.996 1 96.62 10 LEU B C 1
ATOM 1313 O O . LEU B 1 10 ? 20.609 4.262 7.688 1 96.62 10 LEU B O 1
ATOM 1317 N N . THR B 1 11 ? 19.406 2.314 7.25 1 95.94 11 THR B N 1
ATOM 1318 C CA . THR B 1 11 ? 19.781 2.383 5.844 1 95.94 11 THR B CA 1
ATOM 1319 C C . THR B 1 11 ? 19.062 3.531 5.145 1 95.94 11 THR B C 1
ATOM 1321 O O . THR B 1 11 ? 18.094 4.082 5.676 1 95.94 11 THR B O 1
ATOM 1324 N N . THR B 1 12 ? 19.547 3.973 3.945 1 96.81 12 THR B N 1
ATOM 1325 C CA . THR B 1 12 ? 18.906 5.047 3.189 1 96.81 12 THR B CA 1
ATOM 1326 C C . THR B 1 12 ? 17.438 4.711 2.898 1 96.81 12 THR B C 1
ATOM 1328 O O . THR B 1 12 ? 16.562 5.559 3.055 1 96.81 12 THR B O 1
ATOM 1331 N N . ARG B 1 13 ? 17.094 3.502 2.547 1 97.44 13 ARG B N 1
ATOM 1332 C CA . ARG B 1 13 ? 15.734 3.094 2.227 1 97.44 13 ARG B CA 1
ATOM 1333 C C . ARG B 1 13 ? 14.852 3.098 3.473 1 97.44 13 ARG B C 1
ATOM 1335 O O . ARG B 1 13 ? 13.68 3.475 3.412 1 97.44 13 ARG B O 1
ATOM 1342 N N . GLU B 1 14 ? 15.469 2.668 4.613 1 97.38 14 GLU B N 1
ATOM 1343 C CA . GLU B 1 14 ? 14.719 2.736 5.863 1 97.38 14 GLU B CA 1
ATOM 1344 C C . GLU B 1 14 ? 14.391 4.18 6.234 1 97.38 14 GLU B C 1
ATOM 1346 O O . GLU B 1 14 ? 13.297 4.469 6.723 1 97.38 14 GLU B O 1
ATOM 1351 N N . ALA B 1 15 ? 15.328 5.023 6.027 1 98.38 15 ALA B N 1
ATOM 1352 C CA . ALA B 1 15 ? 15.133 6.434 6.359 1 98.38 15 ALA B CA 1
ATOM 1353 C C . ALA B 1 15 ? 14.055 7.059 5.477 1 98.38 15 ALA B C 1
ATOM 1355 O O . ALA B 1 15 ? 13.266 7.883 5.941 1 98.38 15 ALA B O 1
ATOM 1356 N N . ILE B 1 16 ? 14 6.672 4.211 1 98.69 16 ILE B N 1
ATOM 1357 C CA . ILE B 1 16 ? 12.984 7.164 3.285 1 98.69 16 ILE B CA 1
ATOM 1358 C C . ILE B 1 16 ? 11.609 6.656 3.707 1 98.69 16 ILE B C 1
ATOM 1360 O O . ILE B 1 16 ? 10.656 7.434 3.799 1 98.69 16 ILE B O 1
ATOM 1364 N N . ALA B 1 17 ? 11.492 5.367 4.012 1 98.75 17 ALA B N 1
ATOM 1365 C CA . ALA B 1 17 ? 10.227 4.812 4.488 1 98.75 17 ALA B CA 1
ATOM 1366 C C . ALA B 1 17 ? 9.781 5.484 5.785 1 98.75 17 ALA B C 1
ATOM 1368 O O . ALA B 1 17 ? 8.594 5.727 5.992 1 98.75 17 ALA B O 1
ATOM 1369 N N . ASP B 1 18 ? 10.734 5.766 6.625 1 98.75 18 ASP B N 1
ATOM 1370 C CA . ASP B 1 18 ? 10.438 6.344 7.934 1 98.75 18 ASP B CA 1
ATOM 1371 C C . ASP B 1 18 ? 9.805 7.73 7.789 1 98.75 18 ASP B C 1
ATOM 1373 O O . ASP B 1 18 ? 9.141 8.211 8.703 1 98.75 18 ASP B O 1
ATOM 1377 N N . THR B 1 19 ? 10.039 8.414 6.668 1 98.88 19 THR B N 1
ATOM 1378 C CA . THR B 1 19 ? 9.367 9.688 6.426 1 98.88 19 THR B CA 1
ATOM 1379 C C . THR B 1 19 ? 7.855 9.531 6.52 1 98.88 19 THR B C 1
ATOM 1381 O O . THR B 1 19 ? 7.188 10.297 7.223 1 98.88 19 THR B O 1
ATOM 1384 N N . LEU B 1 20 ? 7.344 8.531 5.863 1 98.88 20 LEU B N 1
ATOM 1385 C CA . LEU B 1 20 ? 5.914 8.258 5.918 1 98.88 20 LEU B CA 1
ATOM 1386 C C . LEU B 1 20 ? 5.5 7.793 7.312 1 98.88 20 LEU B C 1
ATOM 1388 O O . LEU B 1 20 ? 4.473 8.234 7.836 1 98.88 20 LEU B O 1
ATOM 1392 N N . HIS B 1 21 ? 6.336 6.941 7.91 1 98.75 21 HIS B N 1
ATOM 1393 C CA . HIS B 1 21 ? 6.012 6.422 9.234 1 98.75 21 HIS B CA 1
ATOM 1394 C C . HIS B 1 21 ? 5.938 7.543 10.266 1 98.75 21 HIS B C 1
ATOM 1396 O O . HIS B 1 21 ? 5.047 7.551 11.117 1 98.75 21 HIS B O 1
ATOM 1402 N N . ARG B 1 22 ? 6.844 8.469 10.188 1 98.44 22 ARG B N 1
ATOM 1403 C CA . ARG B 1 22 ? 6.82 9.617 11.094 1 98.44 22 ARG B CA 1
ATOM 1404 C C . ARG B 1 22 ? 5.551 10.438 10.906 1 98.44 22 ARG B C 1
ATOM 1406 O O . ARG B 1 22 ? 4.918 10.844 11.883 1 98.44 22 ARG B O 1
ATOM 1413 N N . CYS B 1 23 ? 5.227 10.641 9.672 1 98.81 23 CYS B N 1
ATOM 1414 C CA . CYS B 1 23 ? 4.055 11.453 9.359 1 98.81 23 CYS B CA 1
ATOM 1415 C C . CYS B 1 23 ? 2.793 10.836 9.953 1 98.81 23 CYS B C 1
ATOM 1417 O O . CYS B 1 23 ? 2.084 11.477 10.727 1 98.81 23 CYS B O 1
ATOM 1419 N N . ILE B 1 24 ? 2.564 9.586 9.688 1 98.75 24 ILE B N 1
ATOM 1420 C CA . ILE B 1 24 ? 1.294 8.977 10.07 1 98.75 24 ILE B CA 1
ATOM 1421 C C . ILE B 1 24 ? 1.291 8.695 11.57 1 98.75 24 ILE B C 1
ATOM 1423 O O . ILE B 1 24 ? 0.247 8.773 12.219 1 98.75 24 ILE B O 1
ATOM 1427 N N . LEU B 1 25 ? 2.463 8.359 12.164 1 98.81 25 LEU B N 1
ATOM 1428 C CA . LEU B 1 25 ? 2.525 8.242 13.617 1 98.81 25 LEU B CA 1
ATOM 1429 C C . LEU B 1 25 ? 2.191 9.578 14.281 1 98.81 25 LEU B C 1
ATOM 1431 O O . LEU B 1 25 ? 1.47 9.609 15.281 1 98.81 25 LEU B O 1
ATOM 1435 N N . GLY B 1 26 ? 2.754 10.633 13.789 1 98.75 26 GLY B N 1
ATOM 1436 C CA . GLY B 1 26 ? 2.42 11.953 14.312 1 98.75 26 GLY B CA 1
ATOM 1437 C C . GLY B 1 26 ? 0.933 12.25 14.273 1 98.75 26 GLY B C 1
ATOM 1438 O O . GLY B 1 26 ? 0.366 12.734 15.25 1 98.75 26 GLY B O 1
ATOM 1439 N N . LEU B 1 27 ? 0.288 11.961 13.141 1 98.62 27 LEU B N 1
ATOM 1440 C CA . LEU B 1 27 ? -1.151 12.164 13.016 1 98.62 27 LEU B CA 1
ATOM 1441 C C . LEU B 1 27 ? -1.906 11.336 14.047 1 98.62 27 LEU B C 1
ATOM 1443 O O . LEU B 1 27 ? -2.73 11.867 14.797 1 98.62 27 LEU B O 1
ATOM 1447 N N . ASP B 1 28 ? -1.609 10.117 14.133 1 98.62 28 ASP B N 1
ATOM 1448 C CA . ASP B 1 28 ? -2.404 9.164 14.906 1 98.62 28 ASP B CA 1
ATOM 1449 C C . ASP B 1 28 ? -2.152 9.32 16.406 1 98.62 28 ASP B C 1
ATOM 1451 O O . ASP B 1 28 ? -3.006 8.969 17.219 1 98.62 28 ASP B O 1
ATOM 1455 N N . SER B 1 29 ? -0.951 9.82 16.797 1 98.31 29 SER B N 1
ATOM 1456 C CA . SER B 1 29 ? -0.613 10.039 18.203 1 98.31 29 SER B CA 1
ATOM 1457 C C . SER B 1 29 ? -0.854 11.484 18.609 1 98.31 29 SER B C 1
ATOM 1459 O O . SER B 1 29 ? -0.506 11.891 19.719 1 98.31 29 SER B O 1
ATOM 1461 N N . ASN B 1 30 ? -1.367 12.273 17.688 1 97.5 30 ASN B N 1
ATOM 1462 C CA . ASN B 1 30 ? -1.628 13.695 17.906 1 97.5 30 ASN B CA 1
ATOM 1463 C C . ASN B 1 30 ? -0.354 14.445 18.297 1 97.5 30 ASN B C 1
ATOM 1465 O O . ASN B 1 30 ? -0.359 15.25 19.219 1 97.5 30 ASN B O 1
ATOM 1469 N N . SER B 1 31 ? 0.703 14.086 17.641 1 98.31 31 SER B N 1
ATOM 1470 C CA . SER B 1 31 ? 1.987 14.766 17.781 1 98.31 31 SER B CA 1
ATOM 1471 C C . SER B 1 31 ? 2.277 15.648 16.578 1 98.31 31 SER B C 1
ATOM 1473 O O . SER B 1 31 ? 2.836 15.18 15.578 1 98.31 31 SER B O 1
ATOM 1475 N N . ARG B 1 32 ? 1.976 16.891 16.719 1 97.12 32 ARG B N 1
ATOM 1476 C CA . ARG B 1 32 ? 2.123 17.844 15.625 1 97.12 32 ARG B CA 1
ATOM 1477 C C . ARG B 1 32 ? 3.58 17.953 15.188 1 97.12 32 ARG B C 1
ATOM 1479 O O . ARG B 1 32 ? 3.877 17.938 13.992 1 97.12 32 ARG B O 1
ATOM 1486 N N . SER B 1 33 ? 4.434 18.031 16.125 1 97.62 33 SER B N 1
ATOM 1487 C CA . SER B 1 33 ? 5.848 18.203 15.805 1 97.62 33 SER B CA 1
ATOM 1488 C C . SER B 1 33 ? 6.387 17.016 15.023 1 97.62 33 SER B C 1
ATOM 1490 O O . SER B 1 33 ? 7.16 17.172 14.078 1 97.62 33 SER B O 1
ATOM 1492 N N . LEU B 1 34 ? 6.016 15.797 15.414 1 98.44 34 LEU B N 1
ATOM 1493 C CA . LEU B 1 34 ? 6.469 14.602 14.703 1 98.44 34 LEU B CA 1
ATOM 1494 C C . LEU B 1 34 ? 5.91 14.57 13.281 1 98.44 34 LEU B C 1
ATOM 1496 O O . LEU B 1 34 ? 6.645 14.297 12.328 1 98.44 34 LEU B O 1
ATOM 1500 N N . MET B 1 35 ? 4.637 14.906 13.164 1 98.62 35 MET B N 1
ATOM 1501 C CA . MET B 1 35 ? 4.027 14.945 11.844 1 98.62 35 MET B CA 1
ATOM 1502 C C . MET B 1 35 ? 4.73 15.969 10.953 1 98.62 35 MET B C 1
ATOM 1504 O O . MET B 1 35 ? 5.098 15.664 9.812 1 98.62 35 MET B O 1
ATOM 1508 N N . GLU B 1 36 ? 5.004 17.078 11.5 1 98.19 36 GLU B N 1
ATOM 1509 C CA . GLU B 1 36 ? 5.594 18.156 10.734 1 98.19 36 GLU B CA 1
ATOM 1510 C C . GLU B 1 36 ? 7.039 17.859 10.359 1 98.19 36 GLU B C 1
ATOM 1512 O O . GLU B 1 36 ? 7.539 18.328 9.336 1 98.19 36 GLU B O 1
ATOM 1517 N N . SER B 1 37 ? 7.684 17.062 11.141 1 98.5 37 SER B N 1
ATOM 1518 C CA . SER B 1 37 ? 9.062 16.688 10.844 1 98.5 37 SER B CA 1
ATOM 1519 C C . SER B 1 37 ? 9.164 15.922 9.531 1 98.5 37 SER B C 1
ATOM 1521 O O . SER B 1 37 ? 10.242 15.836 8.938 1 98.5 37 SER B O 1
ATOM 1523 N N . ALA B 1 38 ? 8.086 15.359 9.086 1 98.75 38 ALA B N 1
ATOM 1524 C CA . ALA B 1 38 ? 8.062 14.578 7.852 1 98.75 38 ALA B CA 1
ATOM 1525 C C . ALA B 1 38 ? 7.785 15.461 6.641 1 98.75 38 ALA B C 1
ATOM 1527 O O . ALA B 1 38 ? 7.914 15.016 5.5 1 98.75 38 ALA B O 1
ATOM 1528 N N . CYS B 1 39 ? 7.402 16.703 6.898 1 98.75 39 CYS B N 1
ATOM 1529 C CA . CYS B 1 39 ? 6.953 17.594 5.828 1 98.75 39 CYS B CA 1
ATOM 1530 C C . CYS B 1 39 ? 7.973 18.703 5.57 1 98.75 39 CYS B C 1
ATOM 1532 O O . CYS B 1 39 ? 8.562 19.234 6.508 1 98.75 39 CYS B O 1
ATOM 1534 N N . LEU B 1 40 ? 8.164 19.047 4.344 1 97.81 40 LEU B N 1
ATOM 1535 C CA . LEU B 1 40 ? 9.102 20.109 3.973 1 97.81 40 LEU B CA 1
ATOM 1536 C C . LEU B 1 40 ? 8.648 21.453 4.516 1 97.81 40 LEU B C 1
ATOM 1538 O O . LEU B 1 40 ? 9.477 22.328 4.801 1 97.81 40 LEU B O 1
ATOM 1542 N N . LYS B 1 41 ? 7.402 21.781 4.609 1 97.06 41 LYS B N 1
ATOM 1543 C CA . LYS B 1 41 ? 6.73 22.953 5.168 1 97.06 41 LYS B CA 1
ATOM 1544 C C . LYS B 1 41 ? 7.16 24.219 4.449 1 97.06 41 LYS B C 1
ATOM 1546 O O . LYS B 1 41 ? 7.441 25.234 5.09 1 97.06 41 LYS B O 1
ATOM 1551 N N . THR B 1 42 ? 7.414 24.156 3.143 1 96.69 42 THR B N 1
ATOM 1552 C CA . THR B 1 42 ? 7.781 25.266 2.281 1 96.69 42 THR B CA 1
ATOM 1553 C C . THR B 1 42 ? 6.711 25.516 1.225 1 96.69 42 THR B C 1
ATOM 1555 O O . THR B 1 42 ? 5.766 24.734 1.096 1 96.69 42 THR B O 1
ATOM 1558 N N . PRO B 1 43 ? 6.797 26.578 0.483 1 97.31 43 PRO B N 1
ATOM 1559 C CA . PRO B 1 43 ? 5.852 26.828 -0.607 1 97.31 43 PRO B CA 1
ATOM 1560 C C . PRO B 1 43 ? 5.934 25.781 -1.711 1 97.31 43 PRO B C 1
ATOM 1562 O O . PRO B 1 43 ? 5.039 25.688 -2.559 1 97.31 43 PRO B O 1
ATOM 1565 N N . GLU B 1 44 ? 6.965 24.984 -1.685 1 96.88 44 GLU B N 1
ATOM 1566 C CA . GLU B 1 44 ? 7.168 24 -2.738 1 96.88 44 GLU B CA 1
ATOM 1567 C C . GLU B 1 44 ? 6.383 22.719 -2.455 1 96.88 44 GLU B C 1
ATOM 1569 O O . GLU B 1 44 ? 6.207 21.891 -3.344 1 96.88 44 GLU B O 1
ATOM 1574 N N . MET B 1 45 ? 6.059 22.531 -1.189 1 98.31 45 MET B N 1
ATOM 1575 C CA . MET B 1 45 ? 5.328 21.312 -0.867 1 98.31 45 MET B CA 1
ATOM 1576 C C . MET B 1 45 ? 3.949 21.312 -1.519 1 98.31 45 MET B C 1
ATOM 1578 O O . MET B 1 45 ? 3.27 22.344 -1.541 1 98.31 45 MET B O 1
ATOM 1582 N N . THR B 1 46 ? 3.551 20.141 -2.068 1 98.69 46 THR B N 1
ATOM 1583 C CA . THR B 1 46 ? 2.256 19.984 -2.719 1 98.69 46 THR B CA 1
ATOM 1584 C C . THR B 1 46 ? 1.536 18.75 -2.197 1 98.69 46 THR B C 1
ATOM 1586 O O . THR B 1 46 ? 2.162 17.703 -1.971 1 98.69 46 THR B O 1
ATOM 1589 N N . PHE B 1 47 ? 0.274 18.891 -1.97 1 98.56 47 PHE B N 1
ATOM 1590 C CA . PHE B 1 47 ? -0.615 17.797 -1.596 1 98.56 47 PHE B CA 1
ATOM 1591 C C . PHE B 1 47 ? -1.75 17.656 -2.602 1 98.56 47 PHE B C 1
ATOM 1593 O O . PHE B 1 47 ? -2.494 18.609 -2.848 1 98.56 47 PHE B O 1
ATOM 1600 N N . ILE B 1 48 ? -1.866 16.516 -3.248 1 98.31 48 ILE B N 1
ATOM 1601 C CA . ILE B 1 48 ? -2.896 16.188 -4.227 1 98.31 48 ILE B CA 1
ATOM 1602 C C . ILE B 1 48 ? -3.783 15.07 -3.689 1 98.31 48 ILE B C 1
ATOM 1604 O O . ILE B 1 48 ? -3.287 14.016 -3.291 1 98.31 48 ILE B O 1
ATOM 1608 N N . TYR B 1 49 ? -5.082 15.312 -3.604 1 97.25 49 TYR B N 1
ATOM 1609 C CA . TYR B 1 49 ? -5.926 14.312 -2.949 1 97.25 49 TYR B CA 1
ATOM 1610 C C . TYR B 1 49 ? -7.293 14.234 -3.613 1 97.25 49 TYR B C 1
ATOM 1612 O O . TYR B 1 49 ? -7.703 15.164 -4.316 1 97.25 49 TYR B O 1
ATOM 1620 N N . GLY B 1 50 ? -7.988 13.133 -3.383 1 96.5 50 GLY B N 1
ATOM 1621 C CA . GLY B 1 50 ? -9.305 12.867 -3.943 1 96.5 50 GLY B CA 1
ATOM 1622 C C . GLY B 1 50 ? -9.344 11.641 -4.832 1 96.5 50 GLY B C 1
ATOM 1623 O O . GLY B 1 50 ? -8.32 10.969 -5.008 1 96.5 50 GLY B O 1
ATOM 1624 N N . PRO B 1 51 ? -10.578 11.328 -5.328 1 95.75 51 PRO B N 1
ATOM 1625 C CA . PRO B 1 51 ? -10.703 10.172 -6.223 1 95.75 51 PRO B CA 1
ATOM 1626 C C . PRO B 1 51 ? -9.914 10.352 -7.52 1 95.75 51 PRO B C 1
ATOM 1628 O O . PRO B 1 51 ? -9.633 11.484 -7.93 1 95.75 51 PRO B O 1
ATOM 1631 N N . SER B 1 52 ? -9.547 9.188 -8.047 1 90.62 52 SER B N 1
ATOM 1632 C CA . SER B 1 52 ? -8.875 9.234 -9.336 1 90.62 52 SER B CA 1
ATOM 1633 C C . SER B 1 52 ? -9.695 10.016 -10.359 1 90.62 52 SER B C 1
ATOM 1635 O O . SER B 1 52 ? -10.914 9.836 -10.453 1 90.62 52 SER B O 1
ATOM 1637 N N . GLY B 1 53 ? -9.055 10.875 -11.102 1 89 53 GLY B N 1
ATOM 1638 C CA . GLY B 1 53 ? -9.711 11.656 -12.133 1 89 53 GLY B CA 1
ATOM 1639 C C . GLY B 1 53 ? -10.375 12.914 -11.602 1 89 53 GLY B C 1
ATOM 1640 O O . GLY B 1 53 ? -10.828 13.758 -12.375 1 89 53 GLY B O 1
ATOM 1641 N N . ASN B 1 54 ? -10.57 13.039 -10.289 1 93.5 54 ASN B N 1
ATOM 1642 C CA . ASN B 1 54 ? -11.164 14.203 -9.641 1 93.5 54 ASN B CA 1
ATOM 1643 C C . ASN B 1 54 ? -10.367 14.625 -8.406 1 93.5 54 ASN B C 1
ATOM 1645 O O . ASN B 1 54 ? -10.922 14.703 -7.309 1 93.5 54 ASN B O 1
ATOM 1649 N N . GLN B 1 55 ? -9.156 15.039 -8.633 1 96.81 55 GLN B N 1
ATOM 1650 C CA . GLN B 1 55 ? -8.281 15.359 -7.516 1 96.81 55 GLN B CA 1
ATOM 1651 C C . GLN B 1 55 ? -8.117 16.859 -7.355 1 96.81 55 GLN B C 1
ATOM 1653 O O . GLN B 1 55 ? -8.141 17.609 -8.336 1 96.81 55 GLN B O 1
ATOM 1658 N N . ALA B 1 56 ? -8.008 17.25 -6.152 1 96.75 56 ALA B N 1
ATOM 1659 C CA . ALA B 1 56 ? -7.688 18.641 -5.809 1 96.75 56 ALA B CA 1
ATOM 1660 C C . ALA B 1 56 ? -6.219 18.781 -5.422 1 96.75 56 ALA B C 1
ATOM 1662 O O . ALA B 1 56 ? -5.598 17.828 -4.953 1 96.75 56 ALA B O 1
ATOM 1663 N N . THR B 1 57 ? -5.699 19.984 -5.672 1 98.12 57 THR B N 1
ATOM 1664 C CA . THR B 1 57 ? -4.309 20.266 -5.34 1 98.12 57 THR B CA 1
ATOM 1665 C C . THR B 1 57 ? -4.207 21.406 -4.336 1 98.12 57 THR B C 1
ATOM 1667 O O . THR B 1 57 ? -4.82 22.453 -4.523 1 98.12 57 THR B O 1
ATOM 1670 N N . LEU B 1 58 ? -3.553 21.125 -3.229 1 98.19 58 LEU B N 1
ATOM 1671 C CA . LEU B 1 58 ? -3.113 22.156 -2.301 1 98.19 58 LEU B CA 1
ATOM 1672 C C . LEU B 1 58 ? -1.626 22.453 -2.477 1 98.19 58 LEU B C 1
ATOM 1674 O O . LEU B 1 58 ? -0.795 21.547 -2.359 1 98.19 58 LEU B O 1
ATOM 1678 N N . ALA B 1 59 ? -1.38 23.719 -2.766 1 98.12 59 ALA B N 1
ATOM 1679 C CA . ALA B 1 59 ? 0.009 24.109 -2.975 1 98.12 59 ALA B CA 1
ATOM 1680 C C . ALA B 1 59 ? 0.502 25 -1.835 1 98.12 59 ALA B C 1
ATOM 1682 O O . ALA B 1 59 ? -0.143 25.984 -1.487 1 98.12 59 ALA B O 1
ATOM 1683 N N . GLY B 1 60 ? 1.688 24.562 -1.276 1 98.5 60 GLY B N 1
ATOM 1684 C CA . GLY B 1 60 ? 2.303 25.312 -0.199 1 98.5 60 GLY B CA 1
ATOM 1685 C C . GLY B 1 60 ? 1.804 24.922 1.176 1 98.5 60 GLY B C 1
ATOM 1686 O O . GLY B 1 60 ? 0.625 24.594 1.345 1 98.5 60 GLY B O 1
ATOM 1687 N N . TRP B 1 61 ? 2.676 25.062 2.156 1 97.75 61 TRP B N 1
ATOM 1688 C CA . TRP B 1 61 ? 2.383 24.625 3.52 1 97.75 61 TRP B CA 1
ATOM 1689 C C . TRP B 1 61 ? 1.191 25.391 4.09 1 97.75 61 TRP B C 1
ATOM 1691 O O . TRP B 1 61 ? 0.366 24.828 4.805 1 97.75 61 TRP B O 1
ATOM 1701 N N . ASP B 1 62 ? 1.044 26.625 3.695 1 97.69 62 ASP B N 1
ATOM 1702 C CA . ASP B 1 62 ? -0.032 27.453 4.23 1 97.69 62 ASP B CA 1
ATOM 1703 C C . ASP B 1 62 ? -1.399 26.906 3.82 1 97.69 62 ASP B C 1
ATOM 1705 O O . ASP B 1 62 ? -2.365 27.016 4.578 1 97.69 62 ASP B O 1
ATOM 1709 N N . ALA B 1 63 ? -1.427 26.391 2.637 1 97.88 63 ALA B N 1
ATOM 1710 C CA . ALA B 1 63 ? -2.674 25.812 2.146 1 97.88 63 ALA B CA 1
ATOM 1711 C C . ALA B 1 63 ? -2.887 24.406 2.713 1 97.88 63 ALA B C 1
ATOM 1713 O O . ALA B 1 63 ? -4.027 23.984 2.916 1 97.88 63 ALA B O 1
ATOM 1714 N N . ILE B 1 64 ? -1.819 23.656 3.029 1 98.12 64 ILE B N 1
ATOM 1715 C CA . ILE B 1 64 ? -1.87 22.25 3.436 1 98.12 64 ILE B CA 1
ATOM 1716 C C . ILE B 1 64 ? -2.146 22.156 4.934 1 98.12 64 ILE B C 1
ATOM 1718 O O . ILE B 1 64 ? -2.898 21.297 5.383 1 98.12 64 ILE B O 1
ATOM 1722 N N . ASN B 1 65 ? -1.607 23.094 5.664 1 97.5 65 ASN B N 1
ATOM 1723 C CA . ASN B 1 65 ? -1.611 23.031 7.121 1 97.5 65 ASN B CA 1
ATOM 1724 C C . ASN B 1 65 ? -3.031 22.984 7.676 1 97.5 65 ASN B C 1
ATOM 1726 O O . ASN B 1 65 ? -3.324 22.188 8.57 1 97.5 65 ASN B O 1
ATOM 1730 N N . PRO B 1 66 ? -4.008 23.75 7.137 1 96.25 66 PRO B N 1
ATOM 1731 C CA . PRO B 1 66 ? -5.371 23.688 7.66 1 96.25 66 PRO B CA 1
ATOM 1732 C C . PRO B 1 66 ? -6.016 22.328 7.465 1 96.25 66 PRO B C 1
ATOM 1734 O O . PRO B 1 66 ? -6.852 21.906 8.273 1 96.25 66 PRO B O 1
ATOM 1737 N N . MET B 1 67 ? -5.676 21.672 6.43 1 94.88 67 MET B N 1
ATOM 1738 C CA . MET B 1 67 ? -6.188 20.328 6.234 1 94.88 67 MET B CA 1
ATOM 1739 C C . MET B 1 67 ? -5.742 19.406 7.371 1 94.88 67 MET B C 1
ATOM 1741 O O . MET B 1 67 ? -6.547 18.641 7.902 1 94.88 67 MET B O 1
ATOM 1745 N N . PHE B 1 68 ? -4.477 19.469 7.797 1 97 68 PHE B N 1
ATOM 1746 C CA . PHE B 1 68 ? -3.977 18.641 8.891 1 97 68 PHE B CA 1
ATOM 1747 C C . PHE B 1 68 ? -4.652 19.016 10.203 1 97 68 PHE B C 1
ATOM 1749 O O . PHE B 1 68 ? -4.867 18.172 11.07 1 97 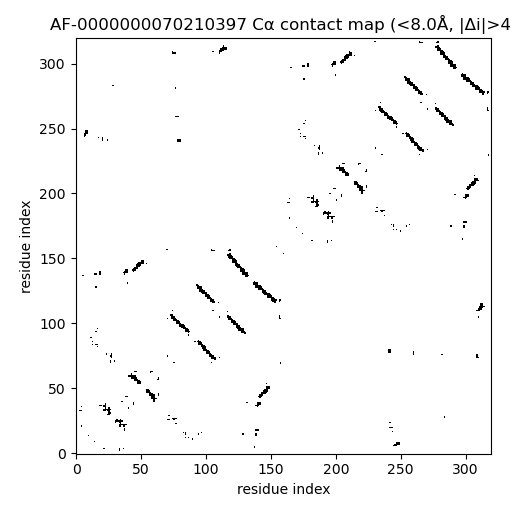68 PHE B O 1
ATOM 1756 N N . ASP B 1 69 ? -5.023 20.344 10.359 1 97.06 69 ASP B N 1
ATOM 1757 C CA . ASP B 1 69 ? -5.762 20.75 11.547 1 97.06 69 ASP B CA 1
ATOM 1758 C C . ASP B 1 69 ? -7.051 19.953 11.703 1 97.06 69 ASP B C 1
ATOM 1760 O O . ASP B 1 69 ? -7.406 19.547 12.805 1 97.06 69 ASP B O 1
ATOM 1764 N N . ARG B 1 70 ? -7.699 19.766 10.617 1 95.69 70 ARG B N 1
ATOM 1765 C CA . ARG B 1 70 ? -8.93 18.984 10.648 1 95.69 70 ARG B CA 1
ATOM 1766 C C . ARG B 1 70 ? -8.664 17.547 11.086 1 95.69 70 ARG B C 1
ATOM 1768 O O . ARG B 1 70 ? -9.414 16.984 11.891 1 95.69 70 ARG B O 1
ATOM 1775 N N . VAL B 1 71 ? -7.605 16.953 10.555 1 97.69 71 VAL B N 1
ATOM 1776 C CA . VAL B 1 71 ? -7.25 15.57 10.891 1 97.69 71 VAL B CA 1
ATOM 1777 C C . VAL B 1 71 ? -6.891 15.477 12.375 1 97.69 71 VAL B C 1
ATOM 1779 O O . VAL B 1 71 ? -7.301 14.539 13.055 1 97.69 71 VAL B O 1
ATOM 1782 N N . PHE B 1 72 ? -6.219 16.469 12.922 1 98.12 72 PHE B N 1
ATOM 1783 C CA . PHE B 1 72 ? -5.773 16.484 14.312 1 98.12 72 PHE B CA 1
ATOM 1784 C C . PHE B 1 72 ? -6.961 16.625 15.258 1 98.12 72 PHE B C 1
ATOM 1786 O O . PHE B 1 72 ? -6.848 16.344 16.453 1 98.12 72 PHE B O 1
ATOM 1793 N N . GLY B 1 73 ? -8.055 17.094 14.766 1 97.69 73 GLY B N 1
ATOM 1794 C CA . GLY B 1 73 ? -9.258 17.203 15.57 1 97.69 73 GLY B CA 1
ATOM 1795 C C . GLY B 1 73 ? -9.992 15.891 15.734 1 97.69 73 GLY B C 1
ATOM 1796 O O . GLY B 1 73 ? -10.984 15.812 16.469 1 97.69 73 GLY B O 1
ATOM 1797 N N . LEU B 1 74 ? -9.469 14.797 15.102 1 98.5 74 LEU B N 1
ATOM 1798 C CA . LEU B 1 74 ? -10.109 13.484 15.094 1 98.5 74 LEU B CA 1
ATOM 1799 C C . LEU B 1 74 ? -9.203 12.438 15.727 1 98.5 74 LEU B C 1
ATOM 1801 O O . LEU B 1 74 ? -8.031 12.703 16 1 98.5 74 LEU B O 1
ATOM 1805 N N . ILE B 1 75 ? -9.758 11.273 16.078 1 98.69 75 ILE B N 1
ATOM 1806 C CA . ILE B 1 75 ? -9.008 10.047 16.328 1 98.69 75 ILE B CA 1
ATOM 1807 C C . ILE B 1 75 ? -8.797 9.297 15.008 1 98.69 75 ILE B C 1
ATOM 1809 O O . ILE B 1 75 ? -9.75 8.992 14.289 1 98.69 75 ILE B O 1
ATOM 1813 N N . THR B 1 76 ? -7.543 9.086 14.711 1 98.69 76 THR B N 1
ATOM 1814 C CA . THR B 1 76 ? -7.273 8.469 13.414 1 98.69 76 THR B CA 1
ATOM 1815 C C . THR B 1 76 ? -6.375 7.246 13.57 1 98.69 76 THR B C 1
ATOM 1817 O O . THR B 1 76 ? -5.695 7.098 14.594 1 98.69 76 THR B O 1
ATOM 1820 N N . THR B 1 77 ? -6.434 6.32 12.68 1 98.81 77 THR B N 1
ATOM 1821 C CA . THR B 1 77 ? -5.465 5.254 12.453 1 98.81 77 THR B CA 1
ATOM 1822 C C . THR B 1 77 ? -5.133 5.125 10.969 1 98.81 77 THR B C 1
ATOM 1824 O O . THR B 1 77 ? -6.031 5.023 10.133 1 98.81 77 THR B O 1
ATOM 1827 N N . HIS B 1 78 ? -3.912 5.25 10.633 1 98.81 78 HIS B N 1
ATOM 1828 C CA . HIS B 1 78 ? -3.408 5.008 9.289 1 98.81 78 HIS B CA 1
ATOM 1829 C C . HIS B 1 78 ? -2.568 3.738 9.234 1 98.81 78 HIS B C 1
ATOM 1831 O O . HIS B 1 78 ? -1.57 3.617 9.945 1 98.81 78 HIS B O 1
ATOM 1837 N N . THR B 1 79 ? -2.963 2.77 8.461 1 98.62 79 THR B N 1
ATOM 1838 C CA . THR B 1 79 ? -2.195 1.558 8.203 1 98.62 79 THR B CA 1
ATOM 1839 C C . THR B 1 79 ? -1.552 1.61 6.816 1 98.62 79 THR B C 1
ATOM 1841 O O . THR B 1 79 ? -2.246 1.549 5.801 1 98.62 79 THR B O 1
ATOM 1844 N N . ALA B 1 80 ? -0.237 1.79 6.859 1 98.75 80 ALA B N 1
ATOM 1845 C CA . ALA B 1 80 ? 0.515 1.81 5.609 1 98.75 80 ALA B CA 1
ATOM 1846 C C . ALA B 1 80 ? 1.146 0.449 5.324 1 98.75 80 ALA B C 1
ATOM 1848 O O . ALA B 1 80 ? 1.647 -0.211 6.238 1 98.75 80 ALA B O 1
ATOM 1849 N N . SER B 1 81 ? 1.074 0.046 4.074 1 98.31 81 SER B N 1
ATOM 1850 C CA . SER B 1 81 ? 1.638 -1.232 3.652 1 98.31 81 SER B CA 1
ATOM 1851 C C . SER B 1 81 ? 2.152 -1.166 2.219 1 98.31 81 SER B C 1
ATOM 1853 O O . SER B 1 81 ? 1.995 -0.146 1.544 1 98.31 81 SER B O 1
ATOM 1855 N N . ASN B 1 82 ? 2.885 -2.172 1.779 1 98.56 82 ASN B N 1
ATOM 1856 C CA . ASN B 1 82 ? 3.307 -2.369 0.397 1 98.56 82 ASN B CA 1
ATOM 1857 C C . ASN B 1 82 ? 4.188 -1.224 -0.091 1 98.56 82 ASN B C 1
ATOM 1859 O O . ASN B 1 82 ? 4.02 -0.74 -1.212 1 98.56 82 ASN B O 1
ATOM 1863 N N . ILE B 1 83 ? 5.074 -0.814 0.76 1 98.62 83 ILE B N 1
ATOM 1864 C CA . ILE B 1 83 ? 5.898 0.34 0.418 1 98.62 83 ILE B CA 1
ATOM 1865 C C . ILE B 1 83 ? 6.922 -0.054 -0.646 1 98.62 83 ILE B C 1
ATOM 1867 O O . ILE B 1 83 ? 7.629 -1.052 -0.495 1 98.62 83 ILE B O 1
ATOM 1871 N N . ARG B 1 84 ? 6.977 0.677 -1.769 1 98.62 84 ARG B N 1
ATOM 1872 C CA . ARG B 1 84 ? 7.984 0.597 -2.822 1 98.62 84 ARG B CA 1
ATOM 1873 C C . ARG B 1 84 ? 8.766 1.899 -2.928 1 98.62 84 ARG B C 1
ATOM 1875 O O . ARG B 1 84 ? 8.18 2.984 -2.951 1 98.62 84 ARG B O 1
ATOM 1882 N N . ILE B 1 85 ? 10.062 1.732 -2.945 1 98.5 85 ILE B N 1
ATOM 1883 C CA . ILE B 1 85 ? 10.906 2.922 -2.953 1 98.5 85 ILE B CA 1
ATOM 1884 C C . ILE B 1 85 ? 11.797 2.916 -4.195 1 98.5 85 ILE B C 1
ATOM 1886 O O . ILE B 1 85 ? 12.57 1.98 -4.41 1 98.5 85 ILE B O 1
ATOM 1890 N N . GLU B 1 86 ? 11.602 3.896 -5.035 1 98.31 86 GLU B N 1
ATOM 1891 C CA . GLU B 1 86 ? 12.492 4.176 -6.156 1 98.31 86 GLU B CA 1
ATOM 1892 C C . GLU B 1 86 ? 13.617 5.113 -5.742 1 98.31 86 GLU B C 1
ATOM 1894 O O . GLU B 1 86 ? 13.375 6.277 -5.41 1 98.31 86 GLU B O 1
ATOM 1899 N N . LEU B 1 87 ? 14.766 4.633 -5.703 1 97.62 87 LEU B N 1
ATOM 1900 C CA . LEU B 1 87 ? 15.977 5.324 -5.27 1 97.62 87 LEU B CA 1
ATOM 1901 C C . LEU B 1 87 ? 17.125 5.094 -6.254 1 97.62 87 LEU B C 1
ATOM 1903 O O . LEU B 1 87 ? 17.453 3.947 -6.559 1 97.62 87 LEU B O 1
ATOM 1907 N N . GLU B 1 88 ? 17.703 6.125 -6.879 1 94.62 88 GLU B N 1
ATOM 1908 C CA . GLU B 1 88 ? 18.734 6.004 -7.895 1 94.62 88 GLU B CA 1
ATOM 1909 C C . GLU B 1 88 ? 20.016 5.402 -7.309 1 94.62 88 GLU B C 1
ATOM 1911 O O . GLU B 1 88 ? 20.719 4.652 -7.984 1 94.62 88 GLU B O 1
ATOM 1916 N N . GLY B 1 89 ? 20.375 5.82 -6.059 1 93.75 89 GLY B N 1
ATOM 1917 C CA . GLY B 1 89 ? 21.562 5.344 -5.363 1 93.75 89 GLY B CA 1
ATOM 1918 C C . GLY B 1 89 ? 21.641 5.828 -3.93 1 93.75 89 GLY B C 1
ATOM 1919 O O . GLY B 1 89 ? 20.875 6.703 -3.518 1 93.75 89 GLY B O 1
ATOM 1920 N N . GLU B 1 90 ? 22.625 5.352 -3.197 1 93.12 90 GLU B N 1
ATOM 1921 C CA . GLU B 1 90 ? 22.75 5.633 -1.77 1 93.12 90 GLU B CA 1
ATOM 1922 C C . GLU B 1 90 ? 23.031 7.109 -1.52 1 93.12 90 GLU B C 1
ATOM 1924 O O . GLU B 1 90 ? 22.688 7.645 -0.468 1 93.12 90 GLU B O 1
ATOM 1929 N N . ASN B 1 91 ? 23.547 7.77 -2.502 1 94.69 91 ASN B N 1
ATOM 1930 C CA . ASN B 1 91 ? 23.938 9.164 -2.311 1 94.69 91 ASN B CA 1
ATOM 1931 C C . ASN B 1 91 ? 22.875 10.125 -2.854 1 94.69 91 ASN B C 1
ATOM 1933 O O . ASN B 1 91 ? 23.062 11.344 -2.816 1 94.69 91 ASN B O 1
ATOM 1937 N N . ALA B 1 92 ? 21.797 9.531 -3.355 1 97.06 92 ALA B N 1
ATOM 1938 C CA . ALA B 1 92 ? 20.734 10.383 -3.893 1 97.06 92 ALA B CA 1
ATOM 1939 C C . ALA B 1 92 ? 20.141 11.273 -2.803 1 97.06 92 ALA B C 1
ATOM 1941 O O . ALA B 1 92 ? 20.062 10.875 -1.64 1 97.06 92 ALA B O 1
ATOM 1942 N N . SER B 1 93 ? 19.672 12.492 -3.209 1 98.12 93 SER B N 1
ATOM 1943 C CA . SER B 1 93 ? 19.062 13.422 -2.264 1 98.12 93 SER B CA 1
ATOM 1944 C C . SER B 1 93 ? 17.547 13.523 -2.479 1 98.12 93 SER B C 1
ATOM 1946 O O . SER B 1 93 ? 16.875 14.281 -1.783 1 98.12 93 SER B O 1
ATOM 1948 N N . THR B 1 94 ? 17.016 12.836 -3.521 1 98.5 94 THR B N 1
ATOM 1949 C CA . THR B 1 94 ? 15.594 12.703 -3.777 1 98.5 94 THR B CA 1
ATOM 1950 C C . THR B 1 94 ? 15.219 11.242 -4.008 1 98.5 94 THR B C 1
ATOM 1952 O O . THR B 1 94 ? 16.078 10.422 -4.344 1 98.5 94 THR B O 1
ATOM 1955 N N . ALA B 1 95 ? 14.008 10.898 -3.752 1 98.5 95 ALA B N 1
ATOM 1956 C CA . ALA B 1 95 ? 13.453 9.562 -3.98 1 98.5 95 ALA B CA 1
ATOM 1957 C C . ALA B 1 95 ? 11.938 9.617 -4.152 1 98.5 95 ALA B C 1
ATOM 1959 O O . ALA B 1 95 ? 11.328 10.664 -3.957 1 98.5 95 ALA B O 1
ATOM 1960 N N . ARG B 1 96 ? 11.375 8.539 -4.641 1 98.75 96 ARG B N 1
ATOM 1961 C CA . ARG B 1 96 ? 9.93 8.359 -4.762 1 98.75 96 ARG B CA 1
ATOM 1962 C C . ARG B 1 96 ? 9.477 7.09 -4.055 1 98.75 96 ARG B C 1
ATOM 1964 O O . ARG B 1 96 ? 10.148 6.059 -4.117 1 98.75 96 ARG B O 1
ATOM 1971 N N . MET B 1 97 ? 8.375 7.188 -3.367 1 98.38 97 MET B N 1
ATOM 1972 C CA . MET B 1 97 ? 7.824 5.996 -2.725 1 98.38 97 MET B CA 1
ATOM 1973 C C . MET B 1 97 ? 6.328 5.883 -2.99 1 98.38 97 MET B C 1
ATOM 1975 O O . MET B 1 97 ? 5.625 6.891 -3.068 1 98.38 97 MET B O 1
ATOM 1979 N N . THR B 1 98 ? 5.84 4.672 -3.178 1 98.75 98 THR B N 1
ATOM 1980 C CA . THR B 1 98 ? 4.41 4.379 -3.188 1 98.75 98 THR B CA 1
ATOM 1981 C C . THR B 1 98 ? 4.023 3.527 -1.982 1 98.75 98 THR B C 1
ATOM 1983 O O . THR B 1 98 ? 4.867 2.83 -1.412 1 98.75 98 THR B O 1
ATOM 1986 N N . ALA B 1 99 ? 2.832 3.641 -1.547 1 98.81 99 ALA B N 1
ATOM 1987 C CA . ALA B 1 99 ? 2.301 2.857 -0.433 1 98.81 99 ALA B CA 1
ATOM 1988 C C . ALA B 1 99 ? 0.784 2.723 -0.532 1 98.81 99 ALA B C 1
ATOM 1990 O O . ALA B 1 99 ? 0.117 3.566 -1.136 1 98.81 99 ALA B O 1
ATOM 1991 N N . HIS B 1 100 ? 0.319 1.658 -0.048 1 98.88 100 HIS B N 1
ATOM 1992 C CA . HIS B 1 100 ? -1.103 1.517 0.244 1 98.88 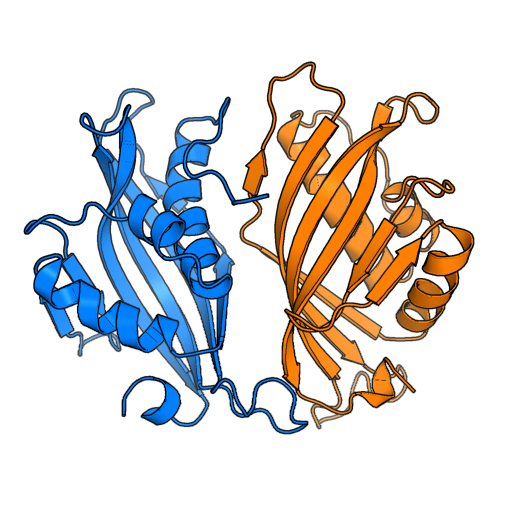100 HIS B CA 1
ATOM 1993 C C . HIS B 1 100 ? -1.425 1.991 1.656 1 98.88 100 HIS B C 1
ATOM 1995 O O . HIS B 1 100 ? -0.674 1.717 2.596 1 98.88 100 HIS B O 1
ATOM 2001 N N . VAL B 1 101 ? -2.545 2.705 1.774 1 98.88 101 VAL B N 1
ATOM 2002 C CA . VAL B 1 101 ? -2.906 3.148 3.117 1 98.88 101 VAL B CA 1
ATOM 2003 C C . VAL B 1 101 ? -4.41 2.986 3.326 1 98.88 101 VAL B C 1
ATOM 2005 O O . VAL B 1 101 ? -5.211 3.4 2.484 1 98.88 101 VAL B O 1
ATOM 2008 N N . ILE B 1 102 ? -4.812 2.338 4.379 1 98.75 102 ILE B N 1
ATOM 2009 C CA . ILE B 1 102 ? -6.16 2.393 4.926 1 98.75 102 ILE B CA 1
ATOM 2010 C C . ILE B 1 102 ? -6.195 3.34 6.125 1 98.75 102 ILE B C 1
ATOM 2012 O O . ILE B 1 102 ? -5.395 3.205 7.051 1 98.75 102 ILE B O 1
ATOM 2016 N N . SER B 1 103 ? -7.047 4.289 6.062 1 98.75 103 SER B N 1
ATOM 2017 C CA . SER B 1 103 ? -7.125 5.285 7.125 1 98.75 103 SER B CA 1
ATOM 2018 C C . SER B 1 103 ? -8.516 5.312 7.758 1 98.75 103 SER B C 1
ATOM 2020 O O . SER B 1 103 ? -9.523 5.289 7.055 1 98.75 103 SER B O 1
ATOM 2022 N N . TYR B 1 104 ? -8.578 5.379 9.039 1 98.75 104 TYR B N 1
ATOM 2023 C CA . TYR B 1 104 ? -9.797 5.48 9.836 1 98.75 104 TYR B CA 1
ATOM 2024 C C . TYR B 1 104 ? -9.867 6.828 10.555 1 98.75 104 TYR B C 1
ATOM 2026 O O . TYR B 1 104 ? -8.883 7.277 11.141 1 98.75 104 TYR B O 1
ATOM 2034 N N . HIS B 1 105 ? -10.961 7.477 10.445 1 98.81 105 HIS B N 1
ATOM 2035 C CA . HIS B 1 105 ? -11.242 8.742 11.109 1 98.81 105 HIS B CA 1
ATOM 2036 C C . HIS B 1 105 ? -12.484 8.648 11.984 1 98.81 105 HIS B C 1
ATOM 2038 O O . HIS B 1 105 ? -13.562 8.297 11.508 1 98.81 105 HIS B O 1
ATOM 2044 N N . VAL B 1 106 ? -12.328 8.961 13.242 1 98.69 106 VAL B N 1
ATOM 2045 C CA . VAL B 1 106 ? -13.406 8.836 14.211 1 98.69 106 VAL B CA 1
ATOM 2046 C C . VAL B 1 106 ? -13.5 10.102 15.055 1 98.69 106 VAL B C 1
ATOM 2048 O O . VAL B 1 106 ? -12.477 10.641 15.492 1 98.69 106 VAL B O 1
ATOM 2051 N N . ARG B 1 107 ? -14.727 10.602 15.227 1 98 107 ARG B N 1
ATOM 2052 C CA . ARG B 1 107 ? -14.898 11.68 16.203 1 98 107 ARG B CA 1
ATOM 2053 C C . ARG B 1 107 ? -14.508 11.227 17.594 1 98 107 ARG B C 1
ATOM 2055 O O . ARG B 1 107 ? -14.797 10.102 18 1 98 107 ARG B O 1
ATOM 2062 N N . GLY B 1 108 ? -13.891 12.148 18.312 1 97.75 108 GLY B N 1
ATOM 2063 C CA . GLY B 1 108 ? -13.398 11.812 19.641 1 97.75 108 GLY B CA 1
ATOM 2064 C C . GLY B 1 108 ? -14.469 11.234 20.547 1 97.75 108 GLY B C 1
ATOM 2065 O O . GLY B 1 108 ? -14.227 10.25 21.25 1 97.75 108 GLY B O 1
ATOM 2066 N N . GLU B 1 109 ? -15.648 11.797 20.5 1 97.38 109 GLU B N 1
ATOM 2067 C CA . GLU B 1 109 ? -16.734 11.398 21.391 1 97.38 109 GLU B CA 1
ATOM 2068 C C . GLU B 1 109 ? -17.312 10.039 21 1 97.38 109 GLU B C 1
ATOM 2070 O O . GLU B 1 109 ? -18.047 9.43 21.766 1 97.38 109 GLU B O 1
ATOM 2075 N N . GLU B 1 110 ? -16.922 9.492 19.859 1 97.88 110 GLU B N 1
ATOM 2076 C CA . GLU B 1 110 ? -17.469 8.234 19.359 1 97.88 110 GLU B CA 1
ATOM 2077 C C . GLU B 1 110 ? -16.406 7.145 19.312 1 97.88 110 GLU B C 1
ATOM 2079 O O . GLU B 1 110 ? -16.625 6.07 18.75 1 97.88 110 GLU B O 1
ATOM 2084 N N . ALA B 1 111 ? -15.281 7.379 19.906 1 97.62 111 ALA B N 1
ATOM 2085 C CA . ALA B 1 111 ? -14.117 6.508 19.766 1 97.62 111 ALA B CA 1
ATOM 2086 C C . ALA B 1 111 ? -14.375 5.148 20.406 1 97.62 111 ALA B C 1
ATOM 2088 O O . ALA B 1 111 ? -13.75 4.152 20.031 1 97.62 111 ALA B O 1
ATOM 2089 N N . PHE B 1 112 ? -15.305 5.059 21.328 1 98.06 112 PHE B N 1
ATOM 2090 C CA . PHE B 1 112 ? -15.477 3.826 22.094 1 98.06 112 PHE B CA 1
ATOM 2091 C C . PHE B 1 112 ? -16.938 3.416 22.156 1 98.06 112 PHE B C 1
ATOM 2093 O O . PHE B 1 112 ? -17.391 2.828 23.141 1 98.06 112 PHE B O 1
ATOM 2100 N N . VAL B 1 113 ? -17.656 3.635 21.141 1 97.88 113 VAL B N 1
ATOM 2101 C CA . VAL B 1 113 ? -19.031 3.18 21.078 1 97.88 113 VAL B CA 1
ATOM 2102 C C . VAL B 1 113 ? -19.109 1.861 20.312 1 97.88 113 VAL B C 1
ATOM 2104 O O . VAL B 1 113 ? -18.141 1.479 19.625 1 97.88 113 VAL B O 1
ATOM 2107 N N . GLU B 1 114 ? -20.203 1.192 20.375 1 97.81 114 GLU B N 1
ATOM 2108 C CA . GLU B 1 114 ? -20.375 -0.126 19.781 1 97.81 114 GLU B CA 1
ATOM 2109 C C . GLU B 1 114 ? -20.453 -0.033 18.25 1 97.81 114 GLU B C 1
ATOM 2111 O O . GLU B 1 114 ? -19.891 -0.875 17.547 1 97.81 114 GLU B O 1
ATOM 2116 N N . ALA B 1 115 ? -21.062 0.983 17.719 1 96.44 115 ALA B N 1
ATOM 2117 C CA . ALA B 1 115 ? -21.281 1.133 16.281 1 96.44 115 ALA B CA 1
ATOM 2118 C C . ALA B 1 115 ? -20 1.584 15.586 1 96.44 115 ALA B C 1
ATOM 2120 O O . ALA B 1 115 ? -19.203 2.322 16.156 1 96.44 115 ALA B O 1
ATOM 2121 N N . ASP B 1 116 ? -19.797 1.128 14.398 1 96.94 116 ASP B N 1
ATOM 2122 C CA . ASP B 1 116 ? -18.75 1.703 13.578 1 96.94 116 ASP B CA 1
ATOM 2123 C C . ASP B 1 116 ? -19.156 3.07 13.031 1 96.94 116 ASP B C 1
ATOM 2125 O O . ASP B 1 116 ? -20 3.16 12.141 1 96.94 116 ASP B O 1
ATOM 2129 N N . THR B 1 117 ? -18.516 4.09 13.539 1 97.19 117 THR B N 1
ATOM 2130 C CA . THR B 1 117 ? -18.828 5.449 13.125 1 97.19 117 THR B CA 1
ATOM 2131 C C . THR B 1 117 ? -17.688 6.055 12.328 1 97.19 117 THR B C 1
ATOM 2133 O O . THR B 1 117 ? -17.641 7.27 12.109 1 97.19 117 THR B O 1
ATOM 2136 N N . SER B 1 118 ? -16.734 5.195 11.945 1 98.19 118 SER B N 1
ATOM 2137 C CA . SER B 1 118 ? -15.531 5.68 11.266 1 98.19 118 SER B CA 1
ATOM 2138 C C . SER B 1 118 ? -15.836 6.09 9.836 1 98.19 118 SER B C 1
ATOM 2140 O O . SER B 1 118 ? -16.672 5.473 9.164 1 98.19 118 SER B O 1
ATOM 2142 N N . TYR B 1 119 ? -15.258 7.215 9.398 1 98.56 119 TYR B N 1
ATOM 2143 C CA . TYR B 1 119 ? -15.023 7.434 7.977 1 98.56 119 TYR B CA 1
ATOM 2144 C C . TYR B 1 119 ? -13.719 6.785 7.535 1 98.56 119 TYR B C 1
ATOM 2146 O O . TYR B 1 119 ? -12.633 7.203 7.949 1 98.56 119 TYR B O 1
ATOM 2154 N N . THR B 1 120 ? -13.828 5.746 6.699 1 98.62 120 THR B N 1
ATOM 2155 C CA . THR B 1 120 ? -12.688 4.934 6.289 1 98.62 120 THR B CA 1
ATOM 2156 C C . THR B 1 120 ? -12.383 5.141 4.809 1 98.62 120 THR B C 1
ATOM 2158 O O . THR B 1 120 ? -13.289 5.188 3.98 1 98.62 120 THR B O 1
ATOM 2161 N N . ALA B 1 121 ? -11.109 5.34 4.543 1 98.5 121 ALA B N 1
ATOM 2162 C CA . ALA B 1 121 ? -10.672 5.539 3.162 1 98.5 121 ALA B CA 1
ATOM 2163 C C . ALA B 1 121 ? -9.492 4.641 2.824 1 98.5 121 ALA B C 1
ATOM 2165 O O . ALA B 1 121 ? -8.578 4.473 3.635 1 98.5 121 ALA B O 1
ATOM 2166 N N . SER B 1 122 ? -9.578 4.012 1.684 1 98.69 122 SER B N 1
ATOM 2167 C CA . SER B 1 122 ? -8.414 3.373 1.079 1 98.69 122 SER B CA 1
ATOM 2168 C C . SER B 1 122 ? -7.762 4.277 0.037 1 98.69 122 SER B C 1
ATOM 2170 O O . SER B 1 122 ? -8.453 4.852 -0.809 1 98.69 122 SER B O 1
ATOM 2172 N N . SER B 1 123 ? -6.43 4.398 0.122 1 98.81 123 SER B N 1
ATOM 2173 C CA . SER B 1 123 ? -5.734 5.301 -0.793 1 98.81 123 SER B CA 1
ATOM 2174 C C . SER B 1 123 ? -4.426 4.691 -1.282 1 98.81 123 SER B C 1
ATOM 2176 O O . SER B 1 123 ? -3.793 3.912 -0.566 1 98.81 123 SER B O 1
ATOM 2178 N N . LEU B 1 124 ? -4.082 5.016 -2.498 1 98.81 124 LEU B N 1
ATOM 2179 C CA . LEU B 1 124 ? -2.717 4.855 -2.984 1 98.81 124 LEU B CA 1
ATOM 2180 C C . LEU B 1 124 ? -1.931 6.152 -2.828 1 98.81 124 LEU B C 1
ATOM 2182 O O . LEU B 1 124 ? -2.361 7.207 -3.305 1 98.81 124 LEU B O 1
ATOM 2186 N N . TYR B 1 125 ? -0.82 6.004 -2.102 1 98.81 125 TYR B N 1
ATOM 2187 C CA . TYR B 1 125 ? 0.082 7.145 -1.968 1 98.81 125 TYR B CA 1
ATOM 2188 C C . TYR B 1 125 ? 1.197 7.082 -3.004 1 98.81 125 TYR B C 1
ATOM 2190 O O . TYR B 1 125 ? 1.739 6.008 -3.277 1 98.81 125 TYR B O 1
ATOM 2198 N N . ASP B 1 126 ? 1.449 8.148 -3.633 1 98.75 126 ASP B N 1
ATOM 2199 C CA . ASP B 1 126 ? 2.621 8.453 -4.449 1 98.75 126 ASP B CA 1
ATOM 2200 C C . ASP B 1 126 ? 3.348 9.688 -3.922 1 98.75 126 ASP B C 1
ATOM 2202 O O . ASP B 1 126 ? 2.846 10.805 -4.035 1 98.75 126 ASP B O 1
ATOM 2206 N N . ILE B 1 127 ? 4.555 9.477 -3.33 1 98.88 127 ILE B N 1
ATOM 2207 C CA . ILE B 1 127 ? 5.191 10.508 -2.523 1 98.88 127 ILE B CA 1
ATOM 2208 C C . ILE B 1 127 ? 6.605 10.766 -3.035 1 98.88 127 ILE B C 1
ATOM 2210 O O . ILE B 1 127 ? 7.41 9.836 -3.145 1 98.88 127 ILE B O 1
ATOM 2214 N N . GLU B 1 128 ? 6.875 11.984 -3.314 1 98.88 128 GLU B N 1
ATOM 2215 C CA . GLU B 1 128 ? 8.242 12.438 -3.568 1 98.88 128 GLU B CA 1
ATOM 2216 C C . GLU B 1 128 ? 8.867 13.023 -2.311 1 98.88 1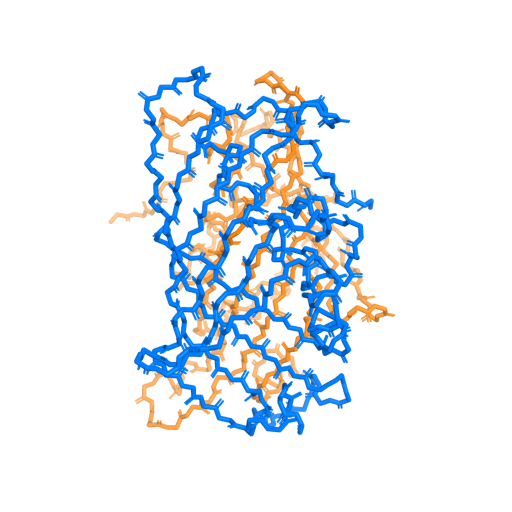28 GLU B C 1
ATOM 2218 O O . GLU B 1 128 ? 8.266 13.883 -1.655 1 98.88 128 GLU B O 1
ATOM 2223 N N . VAL B 1 129 ? 10.094 12.539 -2.023 1 98.81 129 VAL B N 1
ATOM 2224 C CA . VAL B 1 129 ? 10.781 13 -0.818 1 98.81 129 VAL B CA 1
ATOM 2225 C C . VAL B 1 129 ? 12.148 13.562 -1.187 1 98.81 129 VAL B C 1
ATOM 2227 O O . VAL B 1 129 ? 12.688 13.258 -2.254 1 98.81 129 VAL B O 1
ATOM 2230 N N . MET B 1 130 ? 12.664 14.391 -0.279 1 98.75 130 MET B N 1
ATOM 2231 C CA . MET B 1 130 ? 14 14.953 -0.455 1 98.75 130 MET B CA 1
ATOM 2232 C C . MET B 1 130 ? 14.688 15.156 0.892 1 98.75 130 MET B C 1
ATOM 2234 O O . MET B 1 130 ? 14.023 15.336 1.912 1 98.75 130 MET B O 1
ATOM 2238 N N . LYS B 1 131 ? 16 15.172 0.881 1 98.25 131 LYS B N 1
ATOM 2239 C CA . LYS B 1 131 ? 16.781 15.523 2.062 1 98.25 131 LYS B CA 1
ATOM 2240 C C . LYS B 1 131 ? 16.734 17.031 2.32 1 98.25 131 LYS B C 1
ATOM 2242 O O . LYS B 1 131 ? 16.953 17.828 1.404 1 98.25 131 LYS B O 1
ATOM 2247 N N . ASP B 1 132 ? 16.422 17.297 3.52 1 97.56 132 ASP B N 1
ATOM 2248 C CA . ASP B 1 132 ? 16.422 18.703 3.914 1 97.56 132 ASP B CA 1
ATOM 2249 C C . ASP B 1 132 ? 17.766 19.094 4.523 1 97.56 132 ASP B C 1
ATOM 2251 O O . ASP B 1 132 ? 18.031 18.812 5.695 1 97.56 132 ASP B O 1
ATOM 2255 N N . GLY B 1 133 ? 18.594 19.844 3.801 1 94.5 133 GLY B N 1
ATOM 2256 C CA . GLY B 1 133 ? 19.906 20.266 4.242 1 94.5 133 GLY B CA 1
ATOM 2257 C C . GLY B 1 133 ? 19.859 21.172 5.465 1 94.5 133 GLY B C 1
ATOM 2258 O O . GLY B 1 133 ? 20.844 21.266 6.207 1 94.5 133 GLY B O 1
ATOM 2259 N N . ASN B 1 134 ? 18.734 21.797 5.734 1 94.06 134 ASN B N 1
ATOM 2260 C CA . ASN B 1 134 ? 18.594 22.703 6.867 1 94.06 134 ASN B CA 1
ATOM 2261 C C . ASN B 1 134 ? 18.203 21.953 8.141 1 94.06 134 ASN B C 1
ATOM 2263 O O . ASN B 1 134 ? 18.094 22.562 9.211 1 94.06 134 ASN B O 1
ATOM 2267 N N . ASP B 1 135 ? 18 20.672 8.055 1 95.94 135 ASP B N 1
ATOM 2268 C CA . ASP B 1 135 ? 17.594 19.844 9.188 1 95.94 135 ASP B CA 1
ATOM 2269 C C . ASP B 1 135 ? 18.375 18.531 9.203 1 95.94 135 ASP B C 1
ATOM 2271 O O . ASP B 1 135 ? 17.781 17.453 9.273 1 95.94 135 ASP B O 1
ATOM 2275 N N . GLN B 1 136 ? 19.703 18.641 9.062 1 94.94 136 GLN B N 1
ATOM 2276 C CA . GLN B 1 136 ? 20.672 17.562 9.18 1 94.94 136 GLN B CA 1
ATOM 2277 C C . GLN B 1 136 ? 20.375 16.453 8.164 1 94.94 136 GLN B C 1
ATOM 2279 O O . GLN B 1 136 ? 20.562 15.273 8.453 1 94.94 136 GLN B O 1
ATOM 2284 N N . GLY B 1 137 ? 19.734 16.812 7.043 1 96.69 137 GLY B N 1
ATOM 2285 C CA . GLY B 1 137 ? 19.5 15.859 5.969 1 96.69 137 GLY B CA 1
ATOM 2286 C C . GLY B 1 137 ? 18.312 14.961 6.207 1 96.69 137 GLY B C 1
ATOM 2287 O O . GLY B 1 137 ? 18.188 13.906 5.582 1 96.69 137 GLY B O 1
ATOM 2288 N N . LEU B 1 138 ? 17.5 15.32 7.133 1 98.31 138 LEU B N 1
ATOM 2289 C CA . LEU B 1 138 ? 16.281 14.555 7.387 1 98.31 138 LEU B CA 1
ATOM 2290 C C . LEU B 1 138 ? 15.398 14.5 6.141 1 98.31 138 LEU B C 1
ATOM 2292 O O . LEU B 1 138 ? 15.172 15.523 5.492 1 98.31 138 LEU B O 1
ATOM 2296 N N . TRP B 1 139 ? 14.969 13.25 5.711 1 98.75 139 TRP B N 1
ATOM 2297 C CA . TRP B 1 139 ? 14.078 13.094 4.57 1 98.75 139 TRP B CA 1
ATOM 2298 C C . TRP B 1 139 ? 12.703 13.688 4.863 1 98.75 139 TRP B C 1
ATOM 2300 O O . TRP B 1 139 ? 12.133 13.453 5.93 1 98.75 139 TRP B O 1
ATOM 2310 N N . LYS B 1 140 ? 12.172 14.461 3.895 1 98.88 140 LYS B N 1
ATOM 2311 C CA . LYS B 1 140 ? 10.883 15.125 4.059 1 98.88 140 LYS B CA 1
ATOM 2312 C C . LYS B 1 140 ? 10.039 15 2.793 1 98.88 140 LYS B C 1
ATOM 2314 O O . LYS B 1 140 ? 10.578 14.875 1.691 1 98.88 140 LYS B O 1
ATOM 2319 N N . ILE B 1 141 ? 8.789 15.07 2.912 1 98.94 141 ILE B N 1
ATOM 2320 C CA . ILE B 1 141 ? 7.828 14.977 1.816 1 98.94 141 ILE B CA 1
ATOM 2321 C C . ILE B 1 141 ? 7.773 16.297 1.059 1 98.94 141 ILE B C 1
ATOM 2323 O O . ILE B 1 141 ? 7.504 17.344 1.648 1 98.94 141 ILE B O 1
ATOM 2327 N N . LYS B 1 142 ? 8.039 16.234 -0.199 1 98.81 142 LYS B N 1
ATOM 2328 C CA . LYS B 1 142 ? 7.898 17.391 -1.082 1 98.81 142 LYS B CA 1
ATOM 2329 C C . LYS B 1 142 ? 6.559 17.375 -1.811 1 98.81 142 LYS B C 1
ATOM 2331 O O . LYS B 1 142 ? 5.891 18.406 -1.93 1 98.81 142 LYS B O 1
ATOM 2336 N N . THR B 1 143 ? 6.203 16.25 -2.354 1 98.81 143 THR B N 1
ATOM 2337 C CA . THR B 1 143 ? 4.918 16.031 -3.016 1 98.81 143 THR B CA 1
ATOM 2338 C C . THR B 1 143 ? 4.223 14.797 -2.467 1 98.81 143 THR B C 1
ATOM 2340 O O . THR B 1 143 ? 4.844 13.742 -2.318 1 98.81 143 THR B O 1
ATOM 2343 N N . TRP B 1 144 ? 3.035 14.938 -2.061 1 98.81 144 TRP B N 1
ATOM 2344 C CA . TRP B 1 144 ? 2.201 13.844 -1.569 1 98.81 144 TRP B CA 1
ATOM 2345 C C . TRP B 1 144 ? 0.907 13.75 -2.369 1 98.81 144 TRP B C 1
ATOM 2347 O O . TRP B 1 144 ? 0.003 14.57 -2.205 1 98.81 144 TRP B O 1
ATOM 2357 N N . LYS B 1 145 ? 0.842 12.805 -3.23 1 98.62 145 LYS B N 1
ATOM 2358 C CA . LYS B 1 145 ? -0.393 12.484 -3.939 1 98.62 145 LYS B CA 1
ATOM 2359 C C . LYS B 1 145 ? -1.116 11.305 -3.283 1 98.62 145 LYS B C 1
ATOM 2361 O O . LYS B 1 145 ? -0.585 10.195 -3.227 1 98.62 145 LYS B O 1
ATOM 2366 N N . ALA B 1 146 ? -2.275 11.531 -2.795 1 98.5 146 ALA B N 1
ATOM 2367 C CA . ALA B 1 146 ? -3.139 10.516 -2.193 1 98.5 146 ALA B CA 1
ATOM 2368 C C . ALA B 1 146 ? -4.367 10.266 -3.061 1 98.5 146 ALA B C 1
ATOM 2370 O O . ALA B 1 146 ? -5.332 11.031 -3.025 1 98.5 146 ALA B O 1
ATOM 2371 N N . THR B 1 147 ? -4.375 9.188 -3.82 1 98.56 147 THR B N 1
ATOM 2372 C CA . THR B 1 147 ? -5.512 8.812 -4.652 1 98.56 147 THR B CA 1
ATOM 2373 C C . THR B 1 147 ? -6.469 7.898 -3.885 1 98.56 147 THR B C 1
ATOM 2375 O O . THR B 1 147 ? -6.113 6.773 -3.533 1 98.56 147 THR B O 1
ATOM 2378 N N . MET B 1 148 ? -7.652 8.398 -3.66 1 98.38 148 MET B N 1
ATOM 2379 C CA . MET B 1 148 ? -8.648 7.605 -2.943 1 98.38 148 MET B CA 1
ATOM 2380 C C . MET B 1 148 ? -9.266 6.555 -3.859 1 98.38 148 MET B C 1
ATOM 2382 O O . MET B 1 148 ? -9.742 6.875 -4.949 1 98.38 148 MET B O 1
ATOM 2386 N N . LEU B 1 149 ? -9.227 5.387 -3.428 1 98.56 149 LEU B N 1
ATOM 2387 C CA . LEU B 1 149 ? -9.789 4.289 -4.203 1 98.56 149 LEU B CA 1
ATOM 2388 C C . LEU B 1 149 ? -11.242 4.043 -3.822 1 98.56 149 LEU B C 1
ATOM 2390 O O . LEU B 1 149 ? -12.102 3.92 -4.695 1 98.56 149 LEU B O 1
ATOM 2394 N N . TRP B 1 150 ? -11.555 3.963 -2.605 1 98.5 150 TRP B N 1
ATOM 2395 C CA . TRP B 1 150 ? -12.898 3.814 -2.074 1 98.5 150 TRP B CA 1
ATOM 2396 C C . TRP B 1 150 ? -12.992 4.363 -0.655 1 98.5 150 TRP B C 1
ATOM 2398 O O . TRP B 1 150 ? -11.977 4.523 0.021 1 98.5 150 TRP B O 1
ATOM 2408 N N . THR B 1 151 ? -14.172 4.715 -0.253 1 98.31 151 THR B N 1
ATOM 2409 C CA . THR B 1 151 ? -14.461 5.137 1.115 1 98.31 151 THR B CA 1
ATOM 2410 C C . THR B 1 151 ? -15.727 4.465 1.635 1 98.31 151 THR B C 1
ATOM 2412 O O . THR B 1 151 ? -16.531 3.961 0.851 1 98.31 151 THR B O 1
ATOM 2415 N N . THR B 1 152 ? -15.898 4.379 2.881 1 98.06 152 THR B N 1
ATOM 2416 C CA . THR B 1 152 ? -17.141 4.055 3.576 1 98.06 152 THR B CA 1
ATOM 2417 C C . THR B 1 152 ? -17.312 4.941 4.805 1 98.06 152 THR B C 1
ATOM 2419 O O . THR B 1 152 ? -16.344 5.488 5.328 1 98.06 152 THR B O 1
ATOM 2422 N N . GLY B 1 153 ? -18.547 5.066 5.281 1 98.12 153 GLY B N 1
ATOM 2423 C CA . GLY B 1 153 ? -18.844 5.914 6.426 1 98.12 153 GLY B CA 1
ATOM 2424 C C . GLY B 1 153 ? -19.234 7.328 6.035 1 98.12 153 GLY B C 1
ATOM 2425 O O . GLY B 1 153 ? -19.234 7.672 4.848 1 98.12 153 GLY B O 1
ATOM 2426 N N . ASP B 1 154 ? -19.578 8.156 7.055 1 97.38 154 ASP B N 1
ATOM 2427 C CA . ASP B 1 154 ? -20.047 9.523 6.871 1 97.38 154 ASP B CA 1
ATOM 2428 C C . ASP B 1 154 ? -18.906 10.461 6.508 1 97.38 154 ASP B C 1
ATOM 2430 O O . ASP B 1 154 ? -18.031 10.75 7.34 1 97.38 154 ASP B O 1
ATOM 2434 N N . ILE B 1 155 ? -18.891 10.945 5.242 1 96.25 155 ILE B N 1
ATOM 2435 C CA . ILE B 1 155 ? -17.844 11.805 4.727 1 96.25 155 ILE B CA 1
ATOM 2436 C C . ILE B 1 155 ? -17.734 13.07 5.582 1 96.25 155 ILE B C 1
ATOM 2438 O O . ILE B 1 155 ? -16.656 13.672 5.68 1 96.25 155 ILE B O 1
ATOM 2442 N N . LYS B 1 156 ? -18.734 13.469 6.254 1 96.38 156 LYS B N 1
ATOM 2443 C CA . LYS B 1 156 ? -18.766 14.711 7.027 1 96.38 156 LYS B CA 1
ATOM 2444 C C . LYS B 1 156 ? -17.859 14.617 8.25 1 96.38 156 LYS B C 1
ATOM 2446 O O . LYS B 1 156 ? -17.547 15.633 8.875 1 96.38 156 LYS B O 1
ATOM 2451 N N . VAL B 1 157 ? -17.469 13.344 8.625 1 97.12 157 VAL B N 1
ATOM 2452 C CA . VAL B 1 157 ? -16.531 13.18 9.742 1 97.12 157 VAL B CA 1
ATOM 2453 C C . VAL B 1 157 ? -15.242 13.93 9.461 1 97.12 157 VAL B C 1
ATOM 2455 O O . VAL B 1 157 ? -14.68 14.57 10.344 1 97.12 157 VAL B O 1
ATOM 2458 N N . LEU B 1 158 ? -14.773 13.891 8.219 1 94.94 158 LEU B N 1
ATOM 2459 C CA . LEU B 1 158 ? -13.492 14.492 7.852 1 94.94 158 LEU B CA 1
ATOM 2460 C C . LEU B 1 158 ? -13.703 15.727 6.98 1 94.94 158 LEU B C 1
ATOM 2462 O O . LEU B 1 158 ? -12.906 16.672 7.035 1 94.94 158 LEU B O 1
ATOM 2466 N N . HIS B 1 159 ? -14.758 15.672 6.172 1 90 159 HIS B N 1
ATOM 2467 C CA . HIS B 1 159 ? -15.055 16.766 5.262 1 90 159 HIS B CA 1
ATOM 2468 C C . HIS B 1 159 ? -16.406 17.391 5.578 1 90 159 HIS B C 1
ATOM 2470 O O . HIS B 1 159 ? -17.391 17.141 4.883 1 90 159 HIS B O 1
ATOM 2476 N N . PRO B 1 160 ? -16.391 18.234 6.578 1 80.88 160 PRO B N 1
ATOM 2477 C CA . PRO B 1 160 ? -17.672 18.797 6.984 1 80.88 160 PRO B CA 1
ATOM 2478 C C . PRO B 1 160 ? -18.266 19.75 5.941 1 80.88 160 PRO B C 1
ATOM 2480 O O . PRO B 1 160 ? -17.516 20.344 5.156 1 80.88 160 PRO B O 1
#

Radius of gyration: 20.14 Å; Cα contacts (8 Å, |Δi|>4): 690; chains: 2; bounding box: 46×55×46 Å

Solvent-accessible surface area (backbone atoms only — not comparable to full-atom values): 16825 Å² total; per-residue (Å²): 132,82,81,70,79,79,66,55,92,58,54,69,69,53,44,54,56,40,24,56,37,38,26,45,47,12,54,46,68,67,31,66,69,39,24,48,59,17,42,60,74,35,73,75,22,36,42,32,37,39,40,78,97,58,62,47,76,34,68,12,34,83,57,41,50,60,58,51,52,55,55,61,68,36,41,40,46,66,46,53,44,78,74,44,77,52,64,92,48,91,80,52,56,54,38,37,36,34,30,39,33,44,34,38,35,26,55,63,94,52,24,75,38,49,61,81,71,40,27,33,38,36,28,43,37,47,33,34,32,32,48,33,77,91,56,86,47,44,42,16,37,37,32,41,34,38,36,38,75,53,74,49,61,55,62,53,76,83,57,111,131,82,80,70,81,80,74,82,93,60,55,69,68,54,45,54,53,42,24,57,51,36,26,47,47,12,53,46,67,67,31,64,68,40,25,48,59,17,42,60,72,36,72,76,23,34,41,34,38,38,41,77,98,58,62,47,77,33,66,12,34,81,58,43,50,59,59,52,52,56,54,59,68,35,46,44,48,68,50,75,29,56,72,44,70,49,41,94,50,90,83,52,58,55,38,38,36,36,30,38,33,44,34,38,35,26,52,65,94,53,70,82,53,90,65,88,71,40,26,34,38,35,29,45,36,46,33,34,33,31,48,33,79,92,55,87,47,44,43,17,38,39,33,41,34,38,35,35,63,34,37,26,34,55,61,53,75,80,56,111

Nearest PDB structures (foldseek):
  4gb5-assembly1_A  TM=7.974E-01  e=3.396E-07  Kribbella flavida DSM 17836
  4leh-assembly1_C  TM=7.529E-01  e=1.148E-07  [Clostridium] scindens ATCC 35704
  4l8p-assembly1_A  TM=7.527E-01  e=1.219E-07  Peptacetobacter hiranonis DSM 13275
  5bka-assembly2_F  TM=7.237E-01  e=1.189E-05  Streptomyces coelicolor A3(2)
  5i7j-assembly2_B  TM=2.408E-01  e=3.190E-02  Homo sapiens